Protein AF-A0AAW2VN50-F1 (afdb_monomer)

Sequence (232 aa):
MSRNAFGRLCQILENTGGLRPTRHLTVSEQVAIFLSVLVHHKKNYVVKHDFNVRPDYQWEGSAADGRVLRDSLSRSTGLKVPPGMYYLCDNGYANGEGFLTPYRGVRYHLKEWDRGGGGPQNARELFNLRHAAARNVIERSFGLLKTRWGILRSPSYYSIDVQSCIVVACCLLHNYVRMEMPDDPLESEVLEEPNNGNGPNIDFVSSIETTTAWTAWHENLAANMYAEWLHR

Radius of gyration: 22.34 Å; Cα contacts (8 Å, |Δi|>4): 173; chains: 1; bounding box: 50×41×65 Å

InterPro domains:
  IPR027806 Harbinger transposase-derived nuclease domain [PF13359] (58-175)
  IPR045249 Putative nuclease HARBI1-like [PTHR22930] (60-184)
  IPR058353 Domain of unknown function DUF8040 [PF26138] (1-52)

Solvent-accessible surface area (backbone atoms only — not comparable to full-atom values): 14103 Å² total; per-residue (Å²): 134,55,72,65,48,50,53,52,49,42,48,46,36,37,74,73,65,63,50,65,63,54,101,86,38,51,51,61,54,53,52,50,53,50,51,48,43,37,38,62,45,79,75,84,86,81,79,93,78,84,74,92,71,74,68,90,80,56,78,84,65,86,80,52,66,40,58,56,50,50,57,34,52,73,39,95,91,34,65,77,68,58,90,98,47,65,46,87,44,57,77,52,45,56,49,29,82,45,32,49,40,59,62,83,98,53,66,53,56,70,79,68,30,80,76,76,48,88,67,66,90,46,31,63,26,43,39,29,35,52,51,50,54,54,47,49,54,52,51,50,52,53,46,54,52,36,70,59,28,35,45,72,71,50,93,72,91,59,56,73,68,55,48,52,50,50,54,52,50,51,53,53,52,48,53,48,45,57,72,65,35,82,82,42,70,71,56,57,58,62,70,69,56,77,88,75,87,77,78,83,88,85,77,86,49,84,77,55,82,60,47,71,67,47,54,52,50,51,53,51,52,24,45,51,57,37,56,58,56,78,75,107

Foldseek 3Di:
DDPVLLVVVLVCCVVPVVDQADPVGGSSRVVVVVLCCQQVVPPPPPDPDDDPDDPPPDPPDDDQPQNVQVVQVVDPNHDDQPPPAADQDEPQYDQAVRYDYADPPADADPVVPVVPHPDDPALSNLVNNVSVVVVVVVVLVVVLLCNRGVNVVDDDPDPPVVVVVSVVVSVVVVVSCVVVCVPDPSSVVSVPDDDPDDDDDDDHDDDDDHDPVSVVVNVVVSRVSVVVVVVD

Mean predicted aligned error: 10.91 Å

Organism: Sesamum radiatum (NCBI:txid300843)

Structure (mmCIF, N/CA/C/O backbone):
data_AF-A0AAW2VN50-F1
#
_entry.id   AF-A0AAW2VN50-F1
#
loop_
_atom_site.group_PDB
_atom_site.id
_atom_site.type_symbol
_atom_site.label_atom_id
_atom_site.label_alt_id
_atom_site.label_comp_id
_atom_site.label_asym_id
_atom_site.label_entity_id
_atom_site.label_seq_id
_atom_site.pdbx_PDB_ins_code
_atom_site.Cartn_x
_atom_site.Cartn_y
_atom_site.Cartn_z
_atom_site.occupancy
_atom_site.B_iso_or_equiv
_atom_site.auth_seq_id
_atom_site.auth_comp_id
_atom_site.auth_asym_id
_atom_site.auth_atom_id
_atom_site.pdbx_PDB_model_num
ATOM 1 N N . MET A 1 1 ? 18.734 -5.736 -4.465 1.00 87.50 1 MET A N 1
ATOM 2 C CA . MET A 1 1 ? 18.334 -6.950 -5.213 1.00 87.50 1 MET A CA 1
ATOM 3 C C . MET A 1 1 ? 19.568 -7.822 -5.407 1.00 87.50 1 MET A C 1
ATOM 5 O O . MET A 1 1 ? 20.609 -7.275 -5.754 1.00 87.50 1 MET A O 1
ATOM 9 N N . SER A 1 2 ? 19.481 -9.130 -5.153 1.00 89.50 2 SER A N 1
ATOM 10 C CA . SER A 1 2 ? 20.592 -10.076 -5.324 1.00 89.50 2 SER A CA 1
ATOM 11 C C . SER A 1 2 ? 20.863 -10.361 -6.806 1.00 89.50 2 SER A C 1
ATOM 13 O O . SER A 1 2 ? 19.989 -10.174 -7.656 1.00 89.50 2 SER A O 1
ATOM 15 N N . ARG A 1 3 ? 22.067 -10.851 -7.134 1.00 91.00 3 ARG A N 1
ATOM 16 C CA . ARG A 1 3 ? 22.443 -11.190 -8.520 1.00 91.00 3 ARG A CA 1
ATOM 17 C C . ARG A 1 3 ? 21.528 -12.259 -9.131 1.00 91.00 3 ARG A C 1
ATOM 19 O O . ARG A 1 3 ? 21.182 -12.160 -10.304 1.00 91.00 3 ARG A O 1
ATOM 26 N N . ASN A 1 4 ? 21.105 -13.239 -8.331 1.00 92.50 4 ASN A N 1
ATOM 27 C CA . ASN A 1 4 ? 20.210 -14.311 -8.775 1.00 92.50 4 ASN A CA 1
ATOM 28 C C . ASN A 1 4 ? 18.804 -13.778 -9.074 1.00 92.50 4 ASN A C 1
ATOM 30 O O . ASN A 1 4 ? 18.269 -14.042 -10.150 1.00 92.50 4 ASN A O 1
ATOM 34 N N . ALA A 1 5 ? 18.246 -12.964 -8.169 1.00 93.88 5 ALA A N 1
ATOM 35 C CA . ALA A 1 5 ? 16.955 -12.312 -8.381 1.00 93.88 5 ALA A CA 1
ATOM 36 C C . ALA A 1 5 ? 16.991 -11.389 -9.611 1.00 93.88 5 ALA A C 1
ATOM 38 O O . ALA A 1 5 ? 16.050 -11.366 -10.397 1.00 93.88 5 ALA A O 1
ATOM 39 N N . PHE A 1 6 ? 18.095 -10.674 -9.833 1.00 96.06 6 PHE A N 1
ATOM 40 C CA . PHE A 1 6 ? 18.272 -9.849 -11.027 1.00 96.06 6 PHE A CA 1
ATOM 41 C C . PHE A 1 6 ? 18.304 -10.679 -12.320 1.00 96.06 6 PHE A C 1
ATOM 43 O O . PHE A 1 6 ? 17.625 -10.339 -13.288 1.00 96.06 6 PHE A O 1
ATOM 50 N N . GLY A 1 7 ? 19.048 -11.790 -12.337 1.00 95.62 7 GLY A N 1
ATOM 51 C CA . GLY A 1 7 ? 19.101 -12.691 -13.490 1.00 95.62 7 GLY A CA 1
ATOM 52 C C . GLY A 1 7 ? 17.730 -13.276 -13.836 1.00 95.62 7 GLY A C 1
ATOM 53 O O . GLY A 1 7 ? 17.321 -13.232 -14.997 1.00 95.62 7 GLY A O 1
ATOM 54 N N . ARG A 1 8 ? 16.982 -13.738 -12.825 1.00 95.81 8 ARG A N 1
ATOM 55 C CA . ARG A 1 8 ? 15.608 -14.234 -13.004 1.00 95.81 8 ARG A CA 1
ATOM 56 C C . ARG A 1 8 ? 14.659 -13.152 -13.519 1.00 95.81 8 ARG A C 1
ATOM 58 O O . ARG A 1 8 ? 13.856 -13.428 -14.404 1.00 95.81 8 ARG A O 1
ATOM 65 N N . LEU A 1 9 ? 14.808 -11.907 -13.062 1.00 96.50 9 LEU A N 1
ATOM 66 C CA . LEU A 1 9 ? 13.987 -10.793 -13.539 1.00 96.50 9 LEU A CA 1
ATOM 67 C C . LEU A 1 9 ? 14.226 -10.542 -15.029 1.00 96.50 9 LEU A C 1
ATOM 69 O O . LEU A 1 9 ? 13.271 -10.397 -15.786 1.00 96.50 9 LEU A O 1
ATOM 73 N N . CYS A 1 10 ? 15.492 -10.532 -15.456 1.00 97.12 10 CYS A N 1
ATOM 74 C CA . CYS A 1 10 ? 15.845 -10.360 -16.864 1.00 97.12 10 CYS A CA 1
ATOM 75 C C . CYS A 1 10 ? 15.240 -11.474 -17.728 1.00 97.12 10 CYS A C 1
ATOM 77 O O . CYS A 1 10 ? 14.642 -11.180 -18.758 1.00 97.12 10 CYS A O 1
ATOM 79 N N . GLN A 1 11 ? 15.310 -12.729 -17.271 1.00 96.19 11 GLN A N 1
ATOM 80 C CA . GLN A 1 11 ? 14.702 -13.870 -17.964 1.00 96.19 11 GLN A CA 1
ATOM 81 C C . GLN A 1 11 ? 13.178 -13.752 -18.064 1.00 96.19 11 GLN A C 1
ATOM 83 O O . GLN A 1 11 ? 12.620 -14.007 -19.127 1.00 96.19 11 GLN A O 1
ATOM 88 N N . ILE A 1 12 ? 12.493 -13.349 -16.988 1.00 96.06 12 ILE A N 1
ATOM 89 C CA . ILE A 1 12 ? 11.035 -13.148 -16.999 1.00 96.06 12 ILE A CA 1
ATOM 90 C C . ILE A 1 12 ? 10.661 -12.051 -17.999 1.00 96.06 12 ILE A C 1
ATOM 92 O O . ILE A 1 12 ? 9.744 -12.225 -18.804 1.00 96.06 12 ILE A O 1
ATOM 96 N N . LEU A 1 13 ? 11.379 -10.928 -17.979 1.00 96.00 13 LEU A N 1
ATOM 97 C CA . LEU A 1 13 ? 11.116 -9.811 -18.882 1.00 96.00 13 LEU A CA 1
ATOM 98 C C . LEU A 1 13 ? 11.405 -10.169 -20.343 1.00 96.00 13 LEU A C 1
ATOM 100 O O . LEU A 1 13 ? 10.674 -9.724 -21.220 1.00 96.00 13 LEU A O 1
ATOM 104 N N . GLU A 1 14 ? 12.412 -10.995 -20.616 1.00 96.19 14 GLU A N 1
ATOM 105 C CA . GLU A 1 14 ? 12.754 -11.432 -21.973 1.00 96.19 14 GLU A CA 1
ATOM 106 C C . GLU A 1 14 ? 11.808 -12.514 -22.515 1.00 96.19 14 GLU A C 1
ATOM 108 O O . GLU A 1 14 ? 11.311 -12.410 -23.641 1.00 96.19 14 GLU A O 1
ATOM 113 N N . ASN A 1 15 ? 11.528 -13.543 -21.715 1.00 95.94 15 ASN A N 1
ATOM 114 C CA . ASN A 1 15 ? 10.758 -14.708 -22.152 1.00 95.94 15 ASN A CA 1
ATOM 115 C C . ASN A 1 15 ? 9.252 -14.445 -22.131 1.00 95.94 15 ASN A C 1
ATOM 117 O O . ASN A 1 15 ? 8.546 -14.845 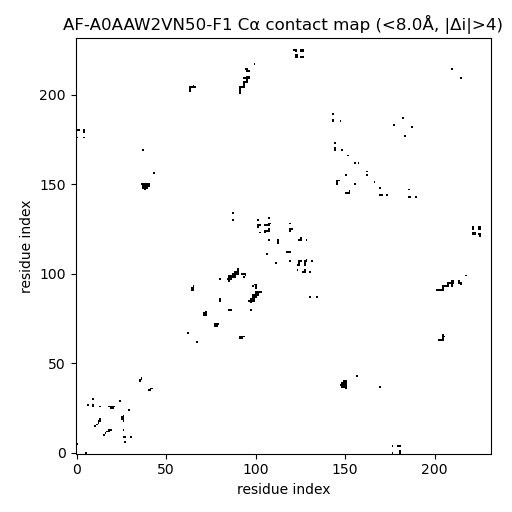-23.054 1.00 95.94 15 ASN A O 1
ATOM 121 N N . THR A 1 16 ? 8.770 -13.759 -21.095 1.00 94.50 16 THR A N 1
ATOM 122 C CA . THR A 1 16 ? 7.339 -13.511 -20.878 1.00 94.50 16 THR A CA 1
ATOM 123 C C . THR A 1 16 ? 6.968 -12.074 -21.217 1.00 94.50 16 THR A C 1
ATOM 125 O O . THR A 1 16 ? 5.955 -11.833 -21.866 1.00 94.50 16 THR A O 1
ATOM 128 N N . GLY A 1 17 ? 7.793 -11.110 -20.799 1.00 90.31 17 GLY A N 1
ATOM 129 C CA . GLY A 1 17 ? 7.552 -9.684 -21.042 1.00 90.31 17 GLY A CA 1
ATOM 130 C C . GLY A 1 17 ? 7.866 -9.221 -22.468 1.00 90.31 17 GLY A C 1
ATOM 131 O O . GLY A 1 17 ? 7.538 -8.092 -22.823 1.00 90.31 17 GLY A O 1
ATOM 132 N N . GLY A 1 18 ? 8.505 -10.067 -23.282 1.00 95.00 18 GLY A N 1
ATOM 133 C CA . GLY A 1 18 ? 8.861 -9.756 -24.667 1.00 95.00 18 GLY A CA 1
ATOM 134 C C . GLY A 1 18 ? 9.976 -8.717 -24.824 1.00 95.00 18 GLY A C 1
ATOM 135 O O . GLY A 1 18 ? 10.176 -8.216 -25.930 1.00 95.00 18 GLY A O 1
ATOM 136 N N . LEU A 1 19 ? 10.712 -8.387 -23.757 1.00 95.88 19 LEU A N 1
ATOM 137 C CA . LEU A 1 19 ? 11.851 -7.478 -23.829 1.00 95.88 19 LEU A CA 1
ATOM 138 C C . LEU A 1 19 ? 12.943 -8.100 -24.710 1.00 95.88 19 LEU A C 1
ATOM 140 O O . LEU A 1 19 ? 13.290 -9.272 -24.569 1.00 95.88 19 LEU A O 1
ATOM 144 N N . ARG A 1 20 ? 13.480 -7.321 -25.649 1.00 95.88 20 ARG A N 1
ATOM 145 C CA . ARG A 1 20 ? 14.515 -7.771 -26.587 1.00 95.88 20 ARG A CA 1
ATOM 146 C C . ARG A 1 20 ? 15.768 -6.910 -26.450 1.00 95.88 20 ARG A C 1
ATOM 148 O O . ARG A 1 20 ? 15.669 -5.734 -26.084 1.00 95.88 20 ARG A O 1
ATOM 155 N N . PRO A 1 21 ? 16.956 -7.462 -26.744 1.00 94.62 21 PRO A N 1
ATOM 156 C CA . PRO A 1 21 ? 18.154 -6.648 -26.853 1.00 94.62 21 PRO A CA 1
ATOM 157 C C . PRO A 1 21 ? 17.989 -5.615 -27.974 1.00 94.62 21 PRO A C 1
ATOM 159 O O . PRO A 1 21 ? 17.348 -5.863 -28.996 1.00 94.62 21 PRO A O 1
ATOM 162 N N . THR A 1 22 ? 18.594 -4.450 -27.781 1.00 94.50 22 THR A N 1
ATOM 163 C CA . THR A 1 22 ? 18.747 -3.443 -28.834 1.00 94.50 22 THR A CA 1
ATOM 164 C C . THR A 1 22 ? 20.155 -3.532 -29.414 1.00 94.50 22 THR A C 1
ATOM 166 O O . THR A 1 22 ? 21.037 -4.166 -28.839 1.00 94.50 22 THR A O 1
ATOM 169 N N . ARG A 1 23 ? 20.409 -2.822 -30.518 1.00 93.38 23 ARG A N 1
ATOM 170 C CA . ARG A 1 23 ? 21.748 -2.723 -31.131 1.00 93.38 23 ARG A CA 1
ATOM 171 C C . ARG A 1 23 ? 22.865 -2.258 -30.179 1.00 93.38 23 ARG A C 1
ATOM 173 O O . ARG A 1 23 ? 24.031 -2.460 -30.492 1.00 93.38 23 ARG A O 1
ATOM 180 N N . HIS A 1 24 ? 22.524 -1.594 -29.072 1.00 92.56 24 HIS A N 1
ATOM 181 C CA . HIS A 1 24 ? 23.497 -1.002 -28.147 1.00 92.56 24 HIS A CA 1
ATOM 182 C C . HIS A 1 24 ? 23.390 -1.521 -26.715 1.00 92.56 24 HIS A C 1
ATOM 184 O O . HIS A 1 24 ? 24.268 -1.215 -25.919 1.00 92.56 24 HIS A O 1
ATOM 190 N N . LEU A 1 25 ? 22.318 -2.238 -26.367 1.00 93.56 25 LEU A N 1
ATOM 191 C CA . LEU A 1 25 ? 22.054 -2.654 -24.991 1.00 93.56 25 LEU A CA 1
ATOM 192 C C . LEU A 1 25 ? 21.442 -4.049 -24.951 1.00 93.56 25 LEU A C 1
ATOM 194 O O . LEU A 1 25 ? 20.397 -4.306 -25.559 1.00 93.56 25 LEU A O 1
ATOM 198 N N . THR A 1 26 ? 22.047 -4.913 -24.148 1.00 95.69 26 THR A N 1
ATOM 1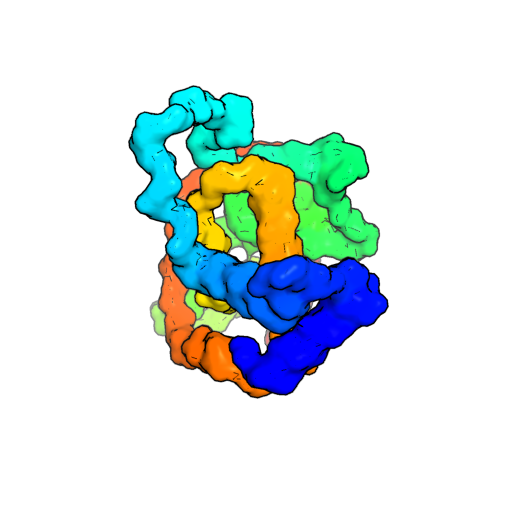99 C CA . THR A 1 26 ? 21.478 -6.197 -23.733 1.00 95.69 26 THR A CA 1
ATOM 200 C C . THR A 1 26 ? 20.239 -5.992 -22.855 1.00 95.69 26 THR A C 1
ATOM 202 O O . THR A 1 26 ? 20.018 -4.914 -22.299 1.00 95.69 26 THR A O 1
ATOM 205 N N . VAL A 1 27 ? 19.411 -7.032 -22.707 1.00 94.38 27 VAL A N 1
ATOM 206 C CA . VAL A 1 27 ? 18.253 -7.020 -21.790 1.00 94.38 27 VAL A CA 1
ATOM 207 C C . VAL A 1 27 ? 18.704 -6.672 -20.369 1.00 94.38 27 VAL A C 1
ATOM 209 O O . VAL A 1 27 ? 18.141 -5.775 -19.746 1.00 94.38 27 VAL A O 1
ATOM 212 N N . SER A 1 28 ? 19.773 -7.308 -19.885 1.00 95.00 28 SER A N 1
ATOM 213 C CA . SER A 1 28 ? 20.340 -7.041 -18.561 1.00 95.00 28 SER A CA 1
ATOM 214 C C . SER A 1 28 ? 20.735 -5.575 -18.375 1.00 95.00 28 SER A C 1
ATOM 216 O O . SER A 1 28 ? 20.411 -4.982 -17.351 1.00 95.00 28 SER A O 1
ATOM 218 N N . GLU A 1 29 ? 21.387 -4.950 -19.357 1.00 94.75 29 GLU A N 1
ATOM 219 C CA . GLU A 1 29 ? 21.757 -3.531 -19.264 1.00 94.75 29 GLU A CA 1
ATOM 220 C C . GLU A 1 29 ? 20.529 -2.617 -19.257 1.00 94.75 29 GLU A C 1
ATOM 222 O O . GLU A 1 29 ? 20.472 -1.680 -18.462 1.00 94.75 29 GLU A O 1
ATOM 227 N N . GLN A 1 30 ? 19.517 -2.907 -20.080 1.00 94.62 30 GLN A N 1
ATOM 228 C CA . GLN A 1 30 ? 18.259 -2.153 -20.082 1.00 94.62 30 GLN A CA 1
ATOM 229 C C . GLN A 1 30 ? 17.569 -2.215 -18.712 1.00 94.62 30 GLN 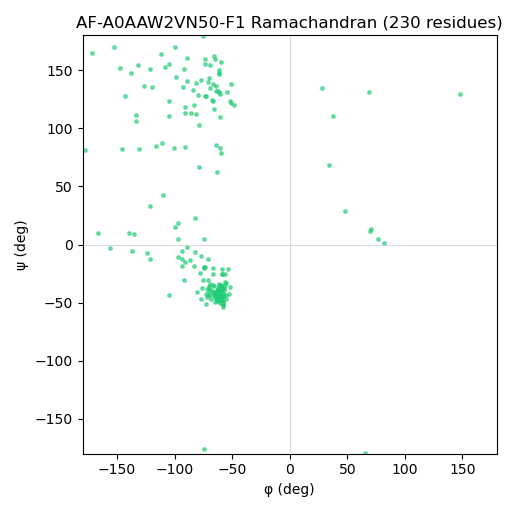A C 1
ATOM 231 O O . GLN A 1 30 ? 17.201 -1.179 -18.153 1.00 94.62 30 GLN A O 1
ATOM 236 N N . VAL A 1 31 ? 17.454 -3.417 -18.138 1.00 95.31 31 VAL A N 1
ATOM 237 C CA . VAL A 1 31 ? 16.855 -3.630 -16.812 1.00 95.31 31 VAL A CA 1
ATOM 238 C C . VAL A 1 31 ? 17.688 -2.950 -15.725 1.00 95.31 31 VAL A C 1
ATOM 240 O O . VAL A 1 31 ? 17.130 -2.284 -14.855 1.00 95.31 31 VAL A O 1
ATOM 243 N N . ALA A 1 32 ? 19.018 -3.043 -15.785 1.00 93.69 32 ALA A N 1
ATOM 244 C CA . ALA A 1 32 ? 19.905 -2.387 -14.827 1.00 93.69 32 ALA A CA 1
ATOM 245 C C . ALA A 1 32 ? 19.772 -0.856 -14.864 1.00 93.69 32 ALA A C 1
ATOM 247 O O . ALA A 1 32 ? 19.679 -0.221 -13.812 1.00 93.69 32 ALA A O 1
ATOM 248 N N . ILE A 1 33 ? 19.708 -0.257 -16.057 1.00 91.81 33 ILE A N 1
A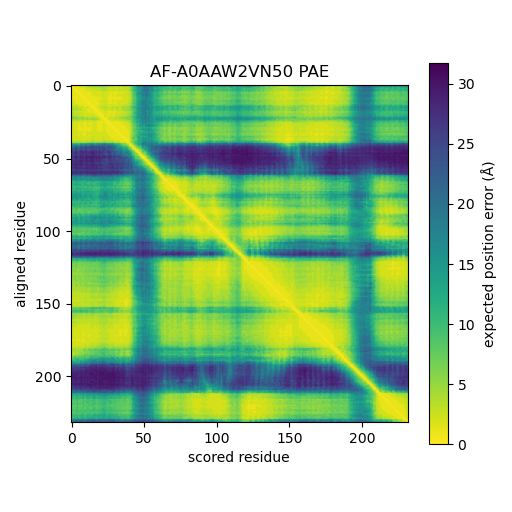TOM 249 C CA . ILE A 1 33 ? 19.496 1.187 -16.225 1.00 91.81 33 ILE A CA 1
ATOM 250 C C . ILE A 1 33 ? 18.137 1.592 -15.653 1.00 91.81 33 ILE A C 1
ATOM 252 O O . ILE A 1 33 ? 18.060 2.570 -14.908 1.00 91.81 33 ILE A O 1
ATOM 256 N N . PHE A 1 34 ? 17.079 0.840 -15.966 1.00 92.38 34 PHE A N 1
ATOM 257 C CA . PHE A 1 34 ? 15.737 1.112 -15.461 1.00 92.38 34 PHE A CA 1
ATOM 258 C C . PHE A 1 34 ? 15.683 1.057 -13.929 1.00 92.38 34 PHE A C 1
ATOM 260 O O . PHE A 1 34 ? 15.260 2.021 -13.290 1.00 92.38 34 PHE A O 1
ATOM 267 N N . LEU A 1 35 ? 16.202 -0.014 -13.321 1.00 92.94 35 LEU A N 1
ATOM 268 C CA . LEU A 1 35 ? 16.280 -0.143 -11.865 1.00 92.94 35 LEU A CA 1
ATOM 269 C C . LEU A 1 35 ? 17.114 0.982 -11.239 1.00 92.94 35 LEU A C 1
ATOM 271 O O . LEU A 1 35 ? 16.723 1.530 -10.212 1.00 92.94 35 LEU A O 1
ATOM 275 N N . SER A 1 36 ? 18.222 1.381 -11.869 1.00 89.75 36 SER A N 1
ATOM 276 C CA . SER A 1 36 ? 19.050 2.497 -11.397 1.00 89.75 36 SER A CA 1
ATOM 277 C C . SER A 1 36 ? 18.277 3.822 -11.368 1.00 89.75 36 SER A C 1
ATOM 279 O O . SER A 1 36 ? 18.401 4.589 -10.409 1.00 89.75 36 SER A O 1
ATOM 281 N N . VAL A 1 37 ? 17.428 4.077 -12.372 1.00 88.44 37 VAL A N 1
ATOM 282 C CA . VAL A 1 37 ? 16.542 5.252 -12.402 1.00 88.44 37 VAL A CA 1
ATOM 283 C C . VAL A 1 37 ? 15.535 5.207 -11.253 1.00 88.44 37 VAL A C 1
ATOM 285 O O . VAL A 1 37 ? 15.400 6.203 -10.541 1.00 88.44 37 VAL A O 1
ATOM 288 N N . LEU A 1 38 ? 14.874 4.066 -11.033 1.00 90.94 38 LEU A N 1
ATOM 289 C CA . LEU A 1 38 ? 13.880 3.920 -9.964 1.00 90.94 38 LEU A CA 1
ATOM 290 C C . LEU A 1 38 ? 14.491 4.063 -8.564 1.00 90.94 38 LEU A C 1
ATOM 292 O O . LEU A 1 38 ? 13.915 4.726 -7.701 1.00 90.94 38 LEU A O 1
ATOM 296 N N . VAL A 1 39 ? 15.655 3.448 -8.333 1.00 88.44 39 VAL A N 1
ATOM 297 C CA . VAL A 1 39 ? 16.321 3.427 -7.022 1.00 88.44 39 VAL A CA 1
ATOM 298 C C . VAL A 1 39 ? 16.912 4.789 -6.688 1.00 88.44 39 VAL A C 1
ATOM 300 O O . VAL A 1 39 ? 16.669 5.327 -5.609 1.00 88.44 39 VAL A O 1
ATOM 303 N N . HIS A 1 40 ? 17.694 5.363 -7.601 1.00 79.69 40 HIS A N 1
ATOM 304 C CA . HIS A 1 40 ? 18.503 6.535 -7.281 1.00 79.69 40 HIS A CA 1
ATOM 305 C C . HIS A 1 40 ? 17.859 7.858 -7.681 1.00 79.69 40 HIS A C 1
ATOM 307 O O . HIS A 1 40 ? 18.393 8.901 -7.312 1.00 79.69 40 HIS A O 1
ATOM 313 N N . HIS A 1 41 ? 16.765 7.841 -8.453 1.00 71.44 41 HIS A N 1
ATOM 314 C CA . HIS A 1 41 ? 16.145 9.048 -9.009 1.00 71.44 41 HIS A CA 1
ATOM 315 C C . HIS A 1 41 ? 17.176 9.991 -9.685 1.00 71.44 41 HIS A C 1
ATOM 317 O O . HIS A 1 41 ? 17.028 11.210 -9.724 1.00 71.44 41 HIS A O 1
ATOM 323 N N . LYS A 1 42 ? 18.278 9.441 -10.219 1.00 55.44 42 LYS A N 1
ATOM 324 C CA . LYS A 1 42 ? 19.499 10.203 -10.548 1.00 55.44 42 LYS A CA 1
ATOM 325 C C . LYS A 1 42 ? 19.476 10.946 -11.894 1.00 55.44 42 LYS A C 1
ATOM 327 O O . LYS A 1 42 ? 20.537 11.226 -12.441 1.00 55.44 42 LYS A O 1
ATOM 332 N N . LYS A 1 43 ? 18.308 11.265 -12.465 1.00 49.50 43 LYS A N 1
ATOM 333 C CA . LYS A 1 43 ? 18.233 11.821 -13.836 1.00 49.50 43 LYS A CA 1
ATOM 334 C C . LYS A 1 43 ? 17.307 13.019 -14.069 1.00 49.50 43 LYS A C 1
ATOM 336 O O . LYS A 1 43 ? 17.195 13.441 -15.209 1.00 49.50 43 LYS A O 1
ATOM 341 N N . ASN A 1 44 ? 16.742 13.642 -13.037 1.00 46.00 44 ASN A N 1
ATOM 342 C CA . ASN A 1 44 ? 15.902 14.838 -13.214 1.00 46.00 44 ASN A CA 1
ATOM 343 C C . ASN A 1 44 ? 16.557 16.136 -12.694 1.00 46.00 44 ASN A C 1
ATOM 345 O O . ASN A 1 44 ? 15.896 16.951 -12.061 1.00 46.00 44 ASN A O 1
ATOM 349 N N . TYR A 1 45 ? 17.858 16.341 -12.949 1.00 44.94 45 TYR A N 1
ATOM 350 C CA . TYR A 1 45 ? 18.536 17.634 -12.713 1.00 44.94 45 TYR A CA 1
ATOM 351 C C . TYR A 1 45 ? 19.179 18.221 -13.982 1.00 44.94 45 TYR A C 1
ATOM 353 O O . TYR A 1 45 ? 20.205 18.883 -13.924 1.00 44.94 45 TYR A O 1
ATOM 361 N N . VAL A 1 46 ? 18.590 17.998 -15.157 1.00 43.66 46 VAL A N 1
ATOM 362 C CA . VAL A 1 46 ? 18.911 18.791 -16.355 1.00 43.66 46 VAL A CA 1
ATOM 363 C C . VAL A 1 46 ? 17.635 18.939 -17.169 1.00 43.66 46 VAL A C 1
ATOM 365 O O . VAL A 1 46 ? 17.384 18.119 -18.030 1.00 43.66 46 VAL A O 1
ATOM 368 N N . VAL A 1 47 ? 16.787 19.899 -16.802 1.00 44.28 47 VAL A N 1
ATOM 369 C CA . VAL A 1 47 ? 16.080 20.859 -17.677 1.00 44.28 47 VAL A CA 1
ATOM 370 C C . VAL A 1 47 ? 15.292 21.761 -16.719 1.00 44.28 47 VAL A C 1
ATOM 372 O O . VAL A 1 47 ? 14.114 21.552 -16.455 1.00 44.28 47 VAL A O 1
ATOM 375 N N . LYS A 1 48 ? 15.966 22.763 -16.145 1.00 38.56 48 LYS A N 1
ATOM 376 C CA . LYS A 1 48 ? 15.299 23.897 -15.481 1.00 38.56 48 LYS A CA 1
ATOM 377 C C . LYS A 1 48 ? 15.250 25.126 -16.400 1.00 38.56 48 LYS A C 1
ATOM 379 O O . LYS A 1 48 ? 15.025 26.220 -15.907 1.00 38.56 48 LYS A O 1
ATOM 384 N N . HIS A 1 49 ? 15.500 24.982 -17.707 1.00 36.78 49 HIS A N 1
ATOM 385 C CA . HIS A 1 49 ? 15.654 26.169 -18.555 1.00 36.78 49 HIS A CA 1
ATOM 386 C C . HIS A 1 49 ? 14.996 26.196 -19.936 1.00 36.78 49 HIS A C 1
ATOM 388 O O . HIS A 1 49 ? 14.974 27.285 -20.493 1.00 36.78 49 HIS A O 1
ATOM 394 N N . ASP A 1 50 ? 14.377 25.121 -20.447 1.00 40.69 50 ASP A N 1
ATOM 395 C CA . ASP A 1 50 ? 13.930 25.139 -21.858 1.00 40.69 50 ASP A CA 1
ATOM 396 C C . ASP A 1 50 ? 12.455 24.868 -22.143 1.00 40.69 50 ASP A C 1
ATOM 398 O O . ASP A 1 50 ? 12.026 25.066 -23.276 1.00 40.69 50 ASP A O 1
ATOM 402 N N . PHE A 1 51 ? 11.628 24.487 -21.169 1.00 38.59 51 PHE A N 1
ATOM 403 C CA . PHE A 1 51 ? 10.213 24.270 -21.467 1.00 38.59 51 PHE A CA 1
ATOM 404 C C . PHE A 1 51 ? 9.321 24.928 -20.426 1.00 38.59 51 PHE A C 1
ATOM 406 O O . PHE A 1 51 ? 9.182 24.466 -19.297 1.00 38.59 51 PHE A O 1
ATOM 413 N N . ASN A 1 52 ? 8.705 26.028 -20.860 1.00 37.56 52 ASN A N 1
ATOM 414 C CA . ASN A 1 52 ? 7.556 26.689 -20.256 1.00 37.56 52 ASN A CA 1
ATOM 415 C C . ASN A 1 52 ? 6.335 25.746 -20.289 1.00 37.56 52 ASN A C 1
ATOM 417 O O . ASN A 1 52 ? 5.354 26.000 -20.986 1.00 37.56 52 ASN A O 1
ATOM 421 N N . VAL A 1 53 ? 6.426 24.603 -19.605 1.00 40.72 53 VAL A N 1
ATOM 422 C CA . VAL A 1 53 ? 5.300 23.692 -19.419 1.00 40.72 53 VAL A CA 1
ATOM 423 C C . VAL A 1 53 ? 4.452 24.286 -18.308 1.00 40.72 53 VAL A C 1
ATOM 425 O O . VAL A 1 53 ? 4.808 24.222 -17.132 1.00 40.72 53 VAL A O 1
ATOM 428 N N . ARG A 1 54 ? 3.336 24.903 -18.695 1.00 37.38 54 ARG A N 1
AT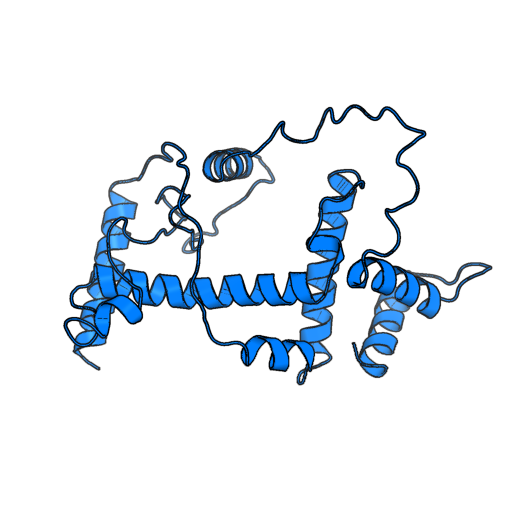OM 429 C CA . ARG A 1 54 ? 2.267 25.218 -17.751 1.00 37.38 54 ARG A CA 1
ATOM 430 C C . ARG A 1 54 ? 1.767 23.902 -17.146 1.00 37.38 54 ARG A C 1
ATOM 432 O O . ARG A 1 54 ? 1.509 22.962 -17.903 1.00 37.38 54 ARG A O 1
ATOM 439 N N . PRO A 1 55 ? 1.660 23.785 -15.815 1.00 42.50 55 PRO A N 1
ATOM 440 C CA . PRO A 1 55 ? 1.172 22.576 -15.175 1.00 42.50 55 PRO A CA 1
ATOM 441 C C . PRO A 1 55 ? -0.359 22.535 -15.267 1.00 42.50 55 PRO A C 1
ATOM 443 O O . PRO A 1 55 ? -1.038 22.606 -14.255 1.00 42.50 55 PRO A O 1
ATOM 446 N N . ASP A 1 56 ? -0.924 22.397 -16.467 1.00 41.66 56 ASP A N 1
ATOM 447 C CA . ASP A 1 56 ? -2.387 22.445 -16.653 1.00 41.66 56 ASP A CA 1
ATOM 448 C C . ASP A 1 56 ? -3.110 21.166 -16.163 1.00 41.66 56 ASP A C 1
ATOM 450 O O . ASP A 1 56 ? -4.322 21.039 -16.307 1.00 41.66 56 ASP A O 1
ATOM 454 N N . TYR A 1 57 ? -2.392 20.212 -15.554 1.00 44.41 57 TYR A N 1
ATOM 455 C CA . TYR A 1 57 ? -2.967 18.972 -15.001 1.00 44.41 57 TYR A CA 1
ATOM 456 C C . TYR A 1 57 ? -2.365 18.545 -13.658 1.00 44.41 57 TYR A C 1
ATOM 458 O O . TYR A 1 57 ? -2.612 17.437 -13.179 1.00 44.41 57 TYR A O 1
ATOM 466 N N . GLN A 1 58 ? -1.568 19.409 -13.033 1.00 43.78 58 GLN A N 1
ATOM 467 C CA . GLN A 1 58 ? -1.212 19.231 -11.633 1.00 43.78 58 GLN A CA 1
ATOM 468 C C . GLN A 1 58 ? -2.373 19.831 -10.839 1.00 43.78 58 GLN A C 1
ATOM 470 O O . GLN A 1 58 ? -2.684 21.001 -11.037 1.00 43.78 58 GLN A O 1
ATOM 475 N N . TRP A 1 59 ? -3.060 19.044 -10.000 1.00 49.81 59 TRP A N 1
ATOM 476 C CA . TRP A 1 59 ? -4.043 19.611 -9.070 1.00 49.81 59 TRP A CA 1
ATOM 477 C C . TRP A 1 59 ? -3.379 20.793 -8.355 1.00 49.81 59 TRP A C 1
ATOM 479 O O . TRP A 1 59 ? -2.320 20.610 -7.750 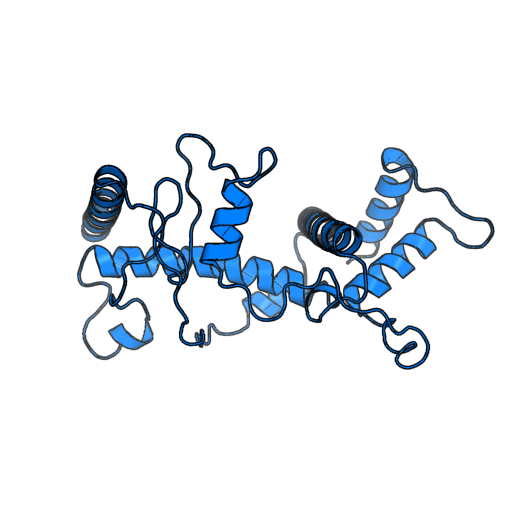1.00 49.81 59 TRP A O 1
ATOM 489 N N . GLU A 1 60 ? -3.950 21.990 -8.510 1.00 50.16 60 GLU A N 1
ATOM 490 C CA . GLU A 1 60 ? -3.414 23.255 -7.998 1.00 50.16 60 GLU A CA 1
ATOM 491 C C . GLU A 1 60 ? -3.304 23.215 -6.467 1.00 50.16 60 GLU A C 1
ATOM 493 O O . GLU A 1 60 ? -4.192 23.681 -5.768 1.00 50.16 60 GLU A O 1
ATOM 498 N N . GLY A 1 61 ? -2.228 22.642 -5.926 1.00 48.97 61 GLY A N 1
ATOM 499 C CA . GLY A 1 61 ? -1.973 22.593 -4.487 1.00 48.97 61 GLY A CA 1
ATOM 500 C C . GLY A 1 61 ? -2.939 21.693 -3.696 1.00 48.97 61 GLY A C 1
ATOM 501 O O . GLY A 1 61 ? -4.154 21.763 -3.816 1.00 48.97 61 GLY A O 1
ATOM 502 N N . SER A 1 62 ? -2.377 20.827 -2.849 1.00 57.28 62 SER A N 1
ATOM 503 C CA . SER A 1 62 ? -3.037 20.168 -1.705 1.00 57.28 62 SER A CA 1
ATOM 504 C C . SER A 1 62 ? -4.528 19.810 -1.874 1.00 57.28 62 SER A C 1
ATOM 506 O O . SER A 1 62 ? -5.399 20.361 -1.199 1.00 57.28 62 SER A O 1
ATOM 508 N N . ALA A 1 63 ? -4.840 18.848 -2.749 1.00 64.94 63 ALA A N 1
ATOM 509 C CA . ALA A 1 63 ? -6.168 18.244 -2.767 1.00 64.94 63 ALA A CA 1
ATOM 510 C C . ALA A 1 63 ? -6.387 17.457 -1.468 1.00 64.94 63 ALA A C 1
ATOM 512 O O . ALA A 1 63 ? -5.608 16.569 -1.137 1.00 64.94 63 ALA A O 1
ATOM 513 N N . ALA A 1 64 ? -7.450 17.782 -0.738 1.00 73.75 64 ALA A N 1
ATOM 514 C CA . ALA A 1 64 ? -7.740 17.121 0.524 1.00 73.75 64 ALA A CA 1
ATOM 515 C C . ALA A 1 64 ? -8.191 15.661 0.309 1.00 73.75 64 ALA A C 1
ATOM 517 O O . ALA A 1 64 ? -8.934 15.368 -0.634 1.00 73.75 64 ALA A O 1
ATOM 518 N N . ASP A 1 65 ? -7.790 14.759 1.204 1.00 75.94 65 ASP A N 1
ATOM 519 C CA . ASP A 1 65 ? -7.930 13.302 1.048 1.00 75.94 65 ASP A CA 1
ATOM 520 C C . ASP A 1 65 ? -9.362 12.846 0.727 1.00 75.94 65 ASP A C 1
ATOM 522 O O . ASP A 1 65 ? -9.600 12.057 -0.190 1.00 75.94 65 ASP A O 1
ATOM 526 N N . GLY A 1 66 ? -10.363 13.419 1.401 1.00 75.00 66 GLY A N 1
ATOM 527 C CA . GLY A 1 66 ? -11.767 13.105 1.122 1.00 75.00 66 GLY A CA 1
ATOM 528 C C . GLY A 1 66 ? -12.252 13.558 -0.266 1.00 75.00 66 GLY A C 1
ATOM 529 O O . GLY A 1 66 ? -13.178 12.962 -0.815 1.00 75.00 66 GLY A O 1
ATOM 530 N N . ARG A 1 67 ? -11.639 14.583 -0.878 1.00 77.88 67 ARG A N 1
ATOM 531 C CA . ARG A 1 67 ? -11.939 14.977 -2.267 1.00 77.88 67 ARG A CA 1
ATOM 532 C C . ARG A 1 67 ? -11.391 13.938 -3.241 1.00 77.88 67 ARG A C 1
ATOM 534 O O . ARG A 1 67 ? -12.121 13.548 -4.149 1.00 77.88 67 ARG A O 1
ATOM 541 N N . VAL A 1 68 ? -10.164 13.469 -3.015 1.00 81.06 68 VAL A N 1
ATOM 542 C CA . VAL A 1 68 ? -9.545 12.404 -3.818 1.00 81.06 68 VAL A CA 1
ATOM 543 C C . VAL A 1 68 ? -10.364 11.117 -3.718 1.00 81.06 68 VAL A C 1
ATOM 545 O O . VAL A 1 68 ? -10.680 10.513 -4.741 1.00 81.06 68 VAL A O 1
ATOM 548 N N . LEU A 1 69 ? -10.797 10.736 -2.509 1.00 82.12 69 LEU A N 1
ATOM 549 C CA . LEU A 1 69 ? -11.627 9.547 -2.311 1.00 82.12 69 LEU A CA 1
ATOM 550 C C . LEU A 1 69 ? -12.960 9.642 -3.067 1.00 82.12 69 LEU A C 1
ATOM 552 O O . LEU A 1 69 ? -13.314 8.714 -3.792 1.00 82.12 69 LEU A O 1
ATOM 556 N N . ARG A 1 70 ? -13.683 10.764 -2.954 1.00 80.88 70 ARG A N 1
ATOM 557 C CA . ARG A 1 70 ? -14.967 10.947 -3.656 1.00 80.88 70 ARG A CA 1
ATOM 558 C C . ARG A 1 70 ? -14.824 10.902 -5.173 1.00 80.88 70 ARG A C 1
ATOM 560 O O . ARG A 1 70 ? -15.611 10.226 -5.830 1.00 80.88 70 ARG A O 1
ATOM 567 N N . ASP A 1 71 ? -13.817 11.582 -5.718 1.00 83.12 71 ASP A N 1
ATOM 568 C CA . ASP A 1 71 ? -13.517 11.514 -7.150 1.00 83.12 71 ASP A CA 1
ATOM 569 C C . ASP A 1 71 ? -13.214 10.065 -7.562 1.00 83.12 71 ASP A C 1
ATOM 571 O O . ASP A 1 71 ? -13.812 9.560 -8.513 1.00 83.12 71 ASP A O 1
ATOM 575 N N . SER A 1 72 ? -12.401 9.346 -6.778 1.00 82.06 72 SER A N 1
ATOM 576 C CA . SER A 1 72 ? -12.081 7.942 -7.049 1.00 82.06 72 SER A CA 1
ATOM 577 C C . SER A 1 72 ? -13.303 7.020 -7.027 1.00 82.06 72 SER A C 1
ATOM 579 O O . SER A 1 72 ? -13.363 6.117 -7.849 1.00 82.06 72 SER A O 1
ATOM 581 N N . LEU A 1 73 ? -14.282 7.247 -6.145 1.00 82.94 73 LEU A N 1
ATOM 582 C CA . LEU A 1 73 ? -15.510 6.446 -6.040 1.00 82.94 73 LEU A CA 1
ATOM 583 C C . LEU A 1 73 ? -16.513 6.742 -7.162 1.00 82.94 73 LEU A C 1
ATOM 585 O O . LEU A 1 73 ? -17.271 5.865 -7.565 1.00 82.94 73 LEU A O 1
ATOM 589 N N . SER A 1 74 ? -16.529 7.978 -7.667 1.00 83.31 74 SER A N 1
ATOM 590 C CA . SER A 1 74 ? -17.484 8.412 -8.696 1.00 83.31 74 SER A CA 1
ATOM 591 C C . SER A 1 74 ? -17.176 7.865 -10.096 1.00 83.31 74 SER A C 1
ATOM 593 O O . SER A 1 74 ? -18.051 7.820 -10.962 1.00 83.31 74 SER A O 1
ATOM 595 N N . ARG A 1 75 ? -15.929 7.446 -10.338 1.00 82.00 75 ARG A N 1
ATOM 596 C CA . ARG A 1 75 ? -15.467 6.960 -11.643 1.00 82.00 75 ARG A CA 1
ATOM 597 C C . ARG A 1 75 ? -15.956 5.536 -11.905 1.00 82.00 75 ARG A C 1
ATOM 599 O O . ARG A 1 75 ? -15.904 4.673 -11.035 1.00 82.00 75 ARG A O 1
ATOM 606 N N . SER A 1 76 ? -16.332 5.240 -13.148 1.00 78.25 76 SER A N 1
ATOM 607 C CA . SER A 1 76 ? -16.764 3.893 -13.564 1.00 78.25 76 SER A CA 1
ATOM 608 C C . SER A 1 76 ? -15.667 2.824 -13.402 1.00 78.25 76 SER A C 1
ATOM 610 O O . SER A 1 76 ? -15.949 1.679 -13.033 1.00 78.25 76 SER A O 1
ATOM 612 N N . THR A 1 77 ? -14.409 3.216 -13.618 1.00 81.44 77 THR A N 1
ATOM 613 C CA . THR A 1 77 ? -13.182 2.440 -13.347 1.00 81.44 77 THR A CA 1
ATOM 614 C C . THR A 1 77 ? -12.545 2.807 -12.002 1.00 81.44 77 THR A C 1
ATOM 616 O O . THR A 1 77 ? -11.349 2.609 -11.798 1.00 81.44 77 THR A O 1
ATOM 619 N N . GLY A 1 78 ? -13.327 3.429 -11.125 1.00 77.50 78 GLY A N 1
ATOM 620 C CA . GLY A 1 78 ? -12.913 3.963 -9.842 1.00 77.50 78 GLY A CA 1
ATOM 621 C C . GLY A 1 78 ? -12.672 2.913 -8.763 1.00 77.50 78 GLY A C 1
ATOM 622 O O . GLY A 1 78 ? -12.766 1.707 -9.001 1.00 77.50 78 GLY A O 1
ATOM 623 N N . LEU A 1 79 ? -12.374 3.391 -7.555 1.00 81.69 79 LEU A N 1
ATOM 624 C CA . LEU A 1 79 ? -12.215 2.544 -6.378 1.00 81.69 79 LEU A CA 1
ATOM 625 C C . LEU A 1 79 ? -13.536 1.820 -6.082 1.00 81.69 79 LEU A C 1
ATOM 627 O O . LEU A 1 79 ? -14.597 2.439 -6.046 1.00 81.69 79 LEU A O 1
ATOM 631 N N . LYS A 1 80 ? -13.472 0.507 -5.853 1.00 82.38 80 LYS A N 1
ATOM 632 C CA . LYS A 1 80 ? -14.629 -0.315 -5.484 1.00 82.38 80 LYS A CA 1
ATOM 633 C C . LYS A 1 80 ? -14.316 -1.077 -4.214 1.00 82.38 80 LYS A C 1
ATOM 635 O O . LYS A 1 80 ? -13.239 -1.654 -4.100 1.00 82.38 80 LYS A O 1
ATOM 640 N N . VAL A 1 81 ? -15.273 -1.114 -3.296 1.00 84.31 81 VAL A N 1
ATOM 641 C CA . VAL A 1 81 ? -15.189 -1.949 -2.099 1.00 84.31 81 VAL A CA 1
ATOM 642 C C . VAL A 1 81 ? -15.838 -3.298 -2.419 1.00 84.31 81 VAL A C 1
ATOM 644 O O . VAL A 1 81 ? -17.022 -3.320 -2.767 1.00 84.31 81 VAL A O 1
ATOM 647 N N . PRO A 1 82 ? -15.102 -4.424 -2.366 1.00 83.62 82 PRO A N 1
ATOM 648 C CA . PRO A 1 82 ? -15.702 -5.739 -2.565 1.00 83.62 82 PRO A CA 1
ATOM 649 C C . PRO A 1 82 ? -16.770 -6.041 -1.499 1.00 83.62 82 PRO A C 1
ATOM 651 O O . PRO A 1 82 ? -16.610 -5.623 -0.349 1.00 83.62 82 PRO A O 1
ATOM 654 N N . PRO A 1 83 ? -17.835 -6.797 -1.828 1.00 79.75 83 PRO A N 1
ATOM 655 C CA . PRO A 1 83 ? -18.851 -7.175 -0.850 1.00 79.75 83 PRO A CA 1
ATOM 656 C C . PRO A 1 83 ? -18.243 -7.875 0.371 1.00 79.75 83 PRO A C 1
ATOM 658 O O . PRO A 1 83 ? -17.446 -8.802 0.230 1.00 79.75 83 PRO A O 1
ATOM 661 N N . GLY A 1 84 ? -18.619 -7.427 1.571 1.00 82.75 84 GLY A N 1
ATOM 662 C CA . GLY A 1 84 ? -18.107 -7.970 2.835 1.00 82.75 84 GLY A CA 1
ATOM 663 C C . GLY A 1 84 ? -16.690 -7.519 3.212 1.00 82.75 84 GLY A C 1
ATOM 664 O O . GLY A 1 84 ? -16.159 -7.995 4.213 1.00 82.75 84 GLY A O 1
ATOM 665 N N . MET A 1 85 ? -16.075 -6.612 2.448 1.00 86.50 85 MET A N 1
ATOM 666 C CA . MET A 1 85 ? -14.767 -6.027 2.755 1.00 86.50 85 MET A CA 1
ATOM 667 C C . MET A 1 85 ? -14.882 -4.541 3.102 1.00 86.50 85 MET A C 1
ATOM 669 O O . MET A 1 85 ? -15.887 -3.890 2.824 1.00 86.50 85 MET A O 1
ATOM 673 N N . TYR A 1 86 ? -13.829 -4.001 3.713 1.00 90.12 86 TYR A N 1
ATOM 674 C CA . TYR A 1 86 ? -13.689 -2.577 3.999 1.00 90.12 86 TYR A CA 1
ATOM 675 C C . TYR A 1 86 ? -12.221 -2.152 3.935 1.00 90.12 86 TYR A C 1
ATOM 677 O O . TYR A 1 86 ? -11.316 -2.946 4.198 1.00 90.12 86 TYR A O 1
ATOM 685 N N . TYR A 1 87 ? -11.983 -0.886 3.605 1.00 89.50 87 TYR A N 1
ATOM 686 C CA . TYR A 1 87 ? -10.667 -0.263 3.669 1.00 89.50 87 TYR A CA 1
ATOM 687 C C . TYR A 1 87 ? -10.419 0.350 5.044 1.00 89.50 87 TYR A C 1
ATOM 689 O O . TYR A 1 87 ? -11.309 0.951 5.644 1.00 89.50 87 TYR A O 1
ATOM 697 N N . LEU A 1 88 ? -9.189 0.215 5.538 1.00 90.12 88 LEU A N 1
ATOM 698 C CA . LEU A 1 88 ? -8.745 0.849 6.774 1.00 90.12 88 LEU A CA 1
ATOM 699 C C . LEU A 1 88 ? -8.267 2.274 6.472 1.00 90.12 88 LEU A C 1
ATOM 701 O O . LEU A 1 88 ? -7.249 2.466 5.807 1.00 90.12 88 LEU A O 1
ATOM 705 N N . CYS A 1 89 ? -8.985 3.272 6.970 1.00 88.56 89 CYS A N 1
ATOM 706 C CA . CYS A 1 89 ? -8.738 4.680 6.671 1.00 88.56 89 CYS A CA 1
ATOM 707 C C . CYS A 1 89 ? -8.139 5.418 7.865 1.00 88.56 89 CYS A C 1
ATOM 709 O O . CYS A 1 89 ? -8.344 5.025 9.010 1.00 88.56 89 CYS A O 1
ATOM 711 N N . ASP A 1 90 ? -7.378 6.484 7.619 1.00 83.75 90 ASP A N 1
ATOM 712 C CA . ASP A 1 90 ? -6.962 7.379 8.704 1.00 83.75 90 ASP A CA 1
ATOM 713 C C . ASP A 1 90 ? -8.121 8.274 9.142 1.00 83.75 90 ASP A C 1
ATOM 715 O O . ASP A 1 90 ? -9.238 8.218 8.625 1.00 83.75 90 ASP A O 1
ATOM 719 N N . ASN A 1 91 ? -7.834 9.112 10.131 1.00 79.06 91 ASN A N 1
ATOM 720 C CA . ASN A 1 91 ? -8.796 10.046 10.679 1.00 79.06 91 ASN A CA 1
ATOM 721 C C . ASN A 1 91 ? -9.144 11.218 9.729 1.00 79.06 91 ASN A C 1
ATOM 723 O O . ASN A 1 91 ? -10.107 11.945 9.993 1.00 79.06 91 ASN A O 1
ATOM 727 N N . GLY A 1 92 ? -8.375 11.406 8.648 1.00 76.81 92 GLY A N 1
ATOM 728 C CA . GLY A 1 92 ? -8.611 12.400 7.597 1.00 76.81 92 GLY A CA 1
ATOM 729 C C . GLY A 1 92 ? -9.766 12.028 6.663 1.00 76.81 92 GLY A C 1
ATOM 730 O O . GLY A 1 92 ? -10.375 12.907 6.050 1.00 76.81 92 GLY A O 1
ATOM 731 N N . TYR A 1 93 ? -10.145 10.749 6.621 1.00 80.31 93 TYR A N 1
ATOM 732 C CA . TYR A 1 93 ? -11.331 10.282 5.906 1.00 80.31 93 TYR A CA 1
ATOM 733 C C . TYR A 1 93 ? -12.590 10.313 6.782 1.00 80.31 93 TYR A C 1
ATOM 735 O O . TYR A 1 93 ? -12.545 10.352 8.015 1.00 80.31 93 TYR A O 1
ATOM 743 N N . ALA A 1 94 ? -13.747 10.297 6.123 1.00 79.56 94 ALA A N 1
ATOM 744 C CA . ALA A 1 94 ? -15.025 10.063 6.780 1.00 79.56 94 ALA A CA 1
ATOM 745 C C . ALA A 1 94 ? -15.237 8.556 6.985 1.00 79.56 94 ALA A C 1
ATOM 747 O O . ALA A 1 94 ? -14.962 7.767 6.082 1.00 79.56 94 ALA A O 1
ATOM 748 N N . ASN A 1 95 ? -15.770 8.170 8.147 1.00 81.62 95 ASN A N 1
ATOM 749 C CA . ASN A 1 95 ? -16.308 6.824 8.331 1.00 81.62 95 ASN A CA 1
ATOM 750 C C . ASN A 1 95 ? -17.500 6.647 7.386 1.00 81.62 95 ASN A C 1
ATOM 752 O O . ASN A 1 95 ? -18.342 7.537 7.294 1.00 81.62 95 ASN A O 1
ATOM 756 N N . GLY A 1 96 ? -17.606 5.515 6.708 1.00 83.31 96 GLY A N 1
ATOM 757 C CA . GLY A 1 96 ? -18.696 5.273 5.769 1.00 83.31 96 GLY A CA 1
ATOM 758 C C . GLY A 1 96 ? -18.687 3.834 5.300 1.00 83.31 96 GLY A C 1
ATOM 759 O O . GLY A 1 96 ? -17.706 3.132 5.509 1.00 83.31 96 GLY A O 1
ATOM 760 N N . GLU A 1 97 ? -19.775 3.381 4.688 1.00 82.38 97 GLU A N 1
ATOM 761 C CA . GLU A 1 97 ? -19.873 1.998 4.226 1.00 82.38 97 GLU A CA 1
ATOM 762 C C . GLU A 1 97 ? -18.654 1.603 3.377 1.00 82.38 97 GLU A C 1
ATOM 764 O O . GLU A 1 97 ? -18.321 2.263 2.392 1.00 82.38 97 GLU A O 1
ATOM 769 N N . GLY A 1 98 ? -17.945 0.558 3.813 1.00 85.75 98 GLY A N 1
ATOM 770 C CA . GLY A 1 98 ? -16.717 0.097 3.168 1.00 85.75 98 GLY A CA 1
ATOM 771 C C . GLY A 1 98 ? -15.432 0.851 3.541 1.00 85.75 98 GLY A C 1
ATOM 772 O O . GLY A 1 98 ? -14.366 0.489 3.047 1.00 85.75 98 GLY A O 1
ATOM 773 N N . PHE A 1 99 ? -15.490 1.843 4.433 1.00 89.50 99 PHE A N 1
ATOM 774 C CA . PHE A 1 99 ? -14.356 2.649 4.900 1.00 89.50 99 PHE A CA 1
ATOM 775 C C . PHE A 1 99 ? -14.377 2.784 6.429 1.00 89.50 99 PHE A C 1
ATOM 777 O O . PHE A 1 99 ? -15.246 3.439 7.008 1.00 89.50 99 PHE A O 1
ATOM 784 N N . LEU A 1 100 ? -13.402 2.162 7.093 1.00 91.25 100 LEU A N 1
ATOM 785 C CA . LEU A 1 100 ? -13.316 2.067 8.548 1.00 91.25 100 LEU A CA 1
ATOM 786 C C . LEU A 1 100 ? -12.248 3.013 9.111 1.00 91.25 100 LEU A C 1
ATOM 788 O O . LEU A 1 100 ? -11.044 2.790 8.944 1.00 91.25 100 LEU A O 1
ATOM 792 N N . THR A 1 101 ? -12.686 4.050 9.820 1.00 90.44 101 THR A N 1
ATOM 793 C CA . THR A 1 101 ? -11.819 5.062 10.453 1.00 90.44 101 THR A CA 1
ATOM 794 C C . THR A 1 101 ? -11.723 4.854 11.969 1.00 90.44 101 THR A C 1
ATOM 796 O O . THR A 1 101 ? -12.666 4.325 12.557 1.00 90.44 101 THR A O 1
ATOM 799 N N . PRO A 1 102 ? -10.651 5.315 12.641 1.00 91.44 102 PRO A N 1
ATOM 800 C CA . PRO A 1 102 ? -10.583 5.279 14.101 1.00 91.44 102 PRO A CA 1
ATOM 801 C C . PRO A 1 102 ? -11.644 6.187 14.744 1.00 91.44 102 PRO A C 1
ATOM 803 O O . PRO A 1 102 ? -12.140 7.137 14.131 1.00 91.44 102 PRO A O 1
ATOM 806 N N . TYR A 1 103 ? -11.962 5.940 16.014 1.00 88.94 103 TYR A N 1
ATOM 807 C CA . TYR A 1 103 ? -12.784 6.845 16.810 1.00 88.94 103 TYR A CA 1
ATOM 808 C C . TYR A 1 103 ? -12.045 8.160 17.067 1.00 88.94 103 TYR A C 1
ATOM 810 O O . TYR A 1 103 ? -10.950 8.185 17.634 1.00 88.94 103 TYR A O 1
ATOM 818 N N . ARG A 1 104 ? -12.673 9.273 16.684 1.00 85.00 104 ARG A N 1
ATOM 819 C CA . ARG A 1 104 ? -12.150 10.627 16.901 1.00 85.00 104 ARG A CA 1
ATOM 820 C C . ARG A 1 104 ? -12.100 10.977 18.384 1.00 85.00 104 ARG A C 1
ATOM 822 O O . ARG A 1 104 ? -13.043 10.703 19.117 1.00 85.00 104 ARG A O 1
ATOM 829 N N . GLY A 1 105 ? -11.009 11.618 18.805 1.00 82.31 105 GLY A N 1
ATOM 830 C CA . GLY A 1 105 ? -10.826 12.068 20.190 1.00 82.31 105 GLY A CA 1
ATOM 831 C C . GLY A 1 105 ? -10.625 10.938 21.205 1.00 82.31 105 GLY A C 1
ATOM 832 O O . GLY A 1 105 ? -10.679 11.190 22.403 1.00 82.31 105 GLY A O 1
ATOM 833 N N . VAL A 1 106 ? -10.400 9.704 20.745 1.00 83.19 106 VAL A N 1
ATOM 834 C CA . VAL A 1 106 ? -10.136 8.550 21.609 1.00 83.19 106 VAL A CA 1
ATOM 835 C C . VAL A 1 106 ? -8.651 8.203 21.544 1.00 83.19 106 VAL A C 1
ATOM 837 O O . VAL A 1 106 ? -8.108 7.954 20.465 1.00 83.19 106 VAL A O 1
ATOM 840 N N . ARG A 1 107 ? -8.004 8.190 22.713 1.00 79.81 107 ARG A N 1
ATOM 841 C CA . ARG A 1 107 ? -6.580 7.871 22.869 1.00 79.81 107 ARG A CA 1
ATOM 842 C C . ARG A 1 107 ? -6.243 6.456 22.406 1.00 79.81 107 ARG A C 1
ATOM 844 O O . ARG A 1 107 ? -7.066 5.544 22.497 1.00 79.81 107 ARG A O 1
ATOM 851 N N . TYR A 1 108 ? -5.015 6.283 21.934 1.00 75.31 108 TYR A N 1
ATOM 852 C CA . TYR A 1 108 ? -4.498 4.986 21.482 1.00 75.31 108 TYR A CA 1
ATOM 853 C C . TYR A 1 108 ? -2.971 4.881 21.522 1.00 75.31 108 TYR A C 1
ATOM 855 O O . TYR A 1 108 ? -2.420 3.830 21.185 1.00 75.31 108 TYR A O 1
ATOM 863 N N . HIS A 1 109 ? -2.264 5.952 21.897 1.00 66.75 109 HIS A N 1
ATOM 864 C CA . HIS A 1 109 ? -0.812 5.923 21.958 1.00 66.75 109 HIS A CA 1
ATOM 865 C C . HIS A 1 109 ? -0.363 5.246 23.253 1.00 66.75 109 HIS A C 1
ATOM 867 O O . HIS A 1 109 ? -0.751 5.657 24.341 1.00 66.75 109 HIS A O 1
ATOM 873 N N . LEU A 1 110 ? 0.535 4.260 23.150 1.00 63.09 110 LEU A N 1
ATOM 874 C CA . LEU A 1 110 ? 1.111 3.571 24.316 1.00 63.09 110 LEU A CA 1
ATOM 875 C C . LEU A 1 110 ? 1.701 4.548 25.354 1.00 63.09 110 LEU A C 1
ATOM 877 O O . LEU A 1 110 ? 1.499 4.366 26.551 1.00 63.09 110 LEU A O 1
ATOM 881 N N . LYS A 1 111 ? 2.320 5.651 24.895 1.00 60.75 111 LYS A N 1
ATOM 882 C CA . LYS A 1 111 ? 2.858 6.728 25.753 1.00 60.75 111 LYS A CA 1
ATOM 883 C C . LYS A 1 111 ? 1.795 7.392 26.649 1.00 60.75 111 LYS A C 1
ATOM 885 O O . LYS A 1 111 ? 2.140 7.964 27.680 1.00 60.75 111 LYS A O 1
ATOM 890 N N . GLU A 1 112 ? 0.522 7.354 26.255 1.00 59.38 112 GLU A N 1
ATOM 891 C CA . GLU A 1 112 ? -0.603 7.922 27.011 1.00 59.38 112 GLU A CA 1
ATOM 892 C C . GLU A 1 112 ? -1.113 6.968 28.105 1.00 59.38 112 GLU A C 1
ATOM 894 O O . GLU A 1 112 ? -1.766 7.423 29.045 1.00 59.38 112 GLU A O 1
ATOM 899 N N . TRP A 1 113 ? -0.793 5.669 28.030 1.00 63.28 113 TRP A N 1
ATOM 900 C CA . TRP A 1 113 ? -1.176 4.670 29.039 1.00 63.28 113 TRP A CA 1
ATOM 901 C C . TRP A 1 113 ? -0.127 4.474 30.132 1.00 63.28 113 TRP A C 1
ATOM 903 O O . TRP A 1 113 ? -0.498 4.279 31.292 1.00 63.28 113 TRP A O 1
ATOM 913 N N . ASP A 1 114 ? 1.158 4.652 29.809 1.00 57.81 114 ASP A N 1
ATOM 914 C CA . ASP A 1 114 ? 2.258 4.599 30.788 1.00 57.81 114 ASP A CA 1
ATOM 915 C C . ASP A 1 114 ? 2.108 5.633 31.923 1.00 57.81 114 ASP A C 1
ATOM 917 O O . ASP A 1 114 ? 2.678 5.470 32.999 1.00 57.81 114 ASP A O 1
ATOM 921 N N . ARG A 1 115 ? 1.323 6.701 31.713 1.00 57.72 115 ARG A N 1
ATOM 922 C CA . ARG A 1 115 ? 1.107 7.775 32.699 1.00 57.72 115 ARG A CA 1
ATOM 923 C C . ARG A 1 115 ? -0.125 7.607 33.594 1.00 57.72 115 ARG A C 1
ATOM 925 O O . ARG A 1 115 ? -0.299 8.439 34.481 1.00 57.72 115 ARG A O 1
ATOM 932 N N . GLY A 1 116 ? -0.993 6.606 33.397 1.00 55.00 116 GLY A N 1
ATOM 933 C CA . GLY A 1 116 ? -2.291 6.640 34.093 1.00 55.00 116 GLY A CA 1
ATOM 934 C C . GLY A 1 116 ? -3.172 5.393 34.136 1.00 55.00 116 GLY A C 1
ATOM 935 O O . GLY A 1 116 ? -4.311 5.507 34.580 1.00 55.00 116 GLY A O 1
ATOM 936 N N . GLY A 1 117 ? -2.708 4.216 33.721 1.00 57.12 117 GLY A N 1
ATOM 937 C CA . GLY A 1 117 ? -3.459 2.976 33.942 1.00 57.12 117 GLY A CA 1
ATOM 938 C C . GLY A 1 117 ? -3.239 1.975 32.825 1.00 57.12 117 GLY A C 1
ATOM 939 O O . GLY A 1 117 ? -3.359 2.324 31.655 1.00 57.12 117 GLY A O 1
ATOM 940 N N . GLY A 1 118 ? -2.898 0.744 33.205 1.00 68.81 118 GLY A N 1
ATOM 941 C CA . GLY A 1 118 ? -2.567 -0.332 32.283 1.00 68.81 118 GLY A CA 1
ATOM 942 C C . GLY A 1 118 ? -3.627 -0.541 31.201 1.00 68.81 118 GLY A C 1
ATOM 943 O O . GLY A 1 118 ? -4.785 -0.805 31.504 1.00 68.81 118 GLY A O 1
ATOM 944 N N . GLY A 1 119 ? -3.183 -0.464 29.946 1.00 76.19 119 GLY A N 1
ATOM 945 C CA . GLY A 1 119 ? -3.929 -0.885 28.763 1.00 76.19 119 GLY A CA 1
ATOM 946 C C . GLY A 1 119 ? -5.204 -0.093 28.428 1.00 76.19 119 GLY A C 1
ATOM 947 O O . GLY A 1 119 ? -5.563 0.874 29.100 1.00 76.19 119 GLY A O 1
ATOM 948 N N . PRO A 1 120 ? -5.895 -0.499 27.347 1.00 84.12 120 PRO A N 1
ATOM 949 C CA . PRO A 1 120 ? -7.156 0.106 26.930 1.00 84.12 120 PRO A CA 1
ATOM 950 C C . PRO A 1 120 ? -8.257 -0.029 27.987 1.00 84.12 120 PRO A C 1
ATOM 952 O O . PRO A 1 120 ? -8.544 -1.128 28.460 1.00 84.12 120 PRO A O 1
ATOM 955 N N . GLN A 1 121 ? -8.937 1.072 28.305 1.00 86.12 121 GLN A N 1
ATOM 956 C CA . GLN A 1 121 ? -9.965 1.103 29.357 1.00 86.12 121 GLN A CA 1
ATOM 957 C C . GLN A 1 121 ? -11.389 0.877 28.845 1.00 86.12 121 GLN A C 1
ATOM 959 O O . GLN A 1 121 ? -12.310 0.681 29.632 1.00 86.12 121 GLN A O 1
ATOM 964 N N . ASN A 1 122 ? -11.597 0.939 27.532 1.00 89.44 122 ASN A N 1
ATOM 965 C CA . ASN A 1 122 ? -12.905 0.759 26.916 1.00 89.44 122 ASN A CA 1
ATOM 966 C C . ASN A 1 122 ? -12.774 0.219 25.487 1.00 89.44 122 ASN A C 1
ATOM 968 O O . ASN A 1 122 ? -11.685 0.189 24.904 1.00 89.44 122 ASN A O 1
ATOM 972 N N . ALA A 1 123 ? -13.912 -0.172 24.912 1.00 93.56 123 ALA A N 1
ATOM 973 C CA . ALA A 1 123 ? -13.982 -0.760 23.581 1.00 93.56 123 ALA A CA 1
ATOM 974 C C . ALA A 1 123 ? -13.393 0.131 22.479 1.00 93.56 123 ALA A C 1
ATOM 976 O O . ALA A 1 123 ? -12.691 -0.363 21.599 1.00 93.56 123 ALA A O 1
ATOM 977 N N . ARG A 1 124 ? -13.617 1.448 22.551 1.00 91.38 124 ARG A N 1
ATOM 978 C CA . ARG A 1 124 ? -13.120 2.396 21.546 1.00 91.38 124 ARG A CA 1
ATOM 979 C C . ARG A 1 124 ? -11.605 2.586 21.629 1.00 91.38 124 ARG A C 1
ATOM 981 O O . ARG A 1 124 ? -10.953 2.671 20.594 1.00 91.38 124 ARG A O 1
ATOM 988 N N . GLU A 1 125 ? -11.034 2.611 22.835 1.00 89.19 125 GLU A N 1
ATOM 989 C CA . GLU A 1 125 ? -9.576 2.654 23.033 1.00 89.19 125 GLU A CA 1
ATOM 990 C C . GLU A 1 125 ? -8.901 1.389 22.496 1.00 89.19 125 GLU A C 1
ATOM 992 O O . GLU A 1 125 ? -7.896 1.475 21.788 1.00 89.19 125 GLU A O 1
ATOM 997 N N . LEU A 1 126 ? -9.468 0.209 22.780 1.00 89.81 126 LEU A N 1
ATOM 998 C CA . LEU A 1 126 ? -8.934 -1.049 22.258 1.00 89.81 126 LEU A CA 1
ATOM 999 C C . LEU A 1 126 ? -9.060 -1.103 20.734 1.00 89.81 126 LEU A C 1
ATOM 1001 O O . LEU A 1 126 ? -8.126 -1.532 20.055 1.00 89.81 126 LEU A O 1
ATOM 1005 N N . PHE A 1 127 ? -10.194 -0.659 20.192 1.00 93.19 127 PHE A N 1
ATOM 1006 C CA . PHE A 1 127 ? -10.385 -0.568 18.753 1.00 93.19 127 PHE A CA 1
ATOM 1007 C C . PHE A 1 127 ? -9.324 0.332 18.117 1.00 93.19 127 PHE A C 1
ATOM 1009 O O . PHE A 1 127 ? -8.618 -0.122 17.219 1.00 93.19 127 PHE A O 1
ATOM 1016 N N . ASN A 1 128 ? -9.138 1.562 18.613 1.00 90.88 128 ASN A N 1
ATOM 1017 C CA . ASN A 1 128 ? -8.137 2.476 18.063 1.00 90.88 128 ASN A CA 1
ATOM 1018 C C . ASN A 1 128 ? -6.715 1.919 18.190 1.00 90.88 128 ASN A C 1
ATOM 1020 O O . ASN A 1 128 ? -5.922 2.093 17.268 1.00 90.88 128 ASN A O 1
ATOM 1024 N N . LEU A 1 129 ? -6.392 1.201 19.272 1.00 86.75 129 LEU A N 1
ATOM 1025 C CA . LEU A 1 129 ? -5.105 0.515 19.410 1.00 86.75 129 LEU A CA 1
ATOM 1026 C C . LEU A 1 129 ? -4.864 -0.483 18.277 1.00 86.75 129 LEU A C 1
ATOM 1028 O O . LEU A 1 129 ? -3.800 -0.506 17.661 1.00 86.75 129 LEU A O 1
ATOM 1032 N N . ARG A 1 130 ? -5.855 -1.342 18.021 1.00 89.25 130 ARG A N 1
ATOM 1033 C CA . ARG A 1 130 ? -5.777 -2.400 17.008 1.00 89.25 130 ARG A CA 1
ATOM 1034 C C . ARG A 1 130 ? -5.798 -1.817 15.601 1.00 89.25 130 ARG A C 1
ATOM 1036 O O . ARG A 1 130 ? -5.032 -2.265 14.752 1.00 89.25 130 ARG A O 1
ATOM 1043 N N . HIS A 1 131 ? -6.618 -0.793 15.384 1.00 89.69 131 HIS A N 1
ATOM 1044 C CA . HIS A 1 131 ? -6.674 -0.014 14.151 1.00 89.69 131 HIS A CA 1
ATOM 1045 C C . HIS A 1 131 ? -5.307 0.610 13.848 1.00 89.69 131 HIS A C 1
ATOM 1047 O O . HIS A 1 131 ? -4.747 0.364 12.782 1.00 89.69 131 HIS A O 1
ATOM 1053 N N . ALA A 1 132 ? -4.701 1.296 14.821 1.00 86.19 132 ALA A N 1
ATOM 1054 C CA . ALA A 1 132 ? -3.367 1.872 14.694 1.00 86.19 132 ALA A CA 1
ATOM 1055 C C . ALA A 1 132 ? -2.284 0.808 14.457 1.00 86.19 132 ALA A C 1
ATOM 1057 O O . ALA A 1 132 ? -1.400 1.005 13.625 1.00 86.19 132 ALA A O 1
ATOM 1058 N N . ALA A 1 133 ? -2.361 -0.347 15.125 1.00 84.81 133 ALA A N 1
ATOM 1059 C CA . ALA A 1 133 ? -1.435 -1.455 14.892 1.00 84.81 133 ALA A CA 1
ATOM 1060 C C . ALA A 1 133 ? -1.533 -2.000 13.454 1.00 84.81 133 ALA A C 1
ATOM 1062 O O . ALA A 1 133 ? -0.506 -2.223 12.812 1.00 84.81 133 ALA A O 1
ATOM 1063 N N . ALA A 1 134 ? -2.750 -2.167 12.926 1.00 86.75 134 ALA A N 1
ATOM 1064 C CA . ALA A 1 134 ? -2.971 -2.582 11.543 1.00 86.75 134 ALA A CA 1
ATOM 1065 C C . ALA A 1 134 ? -2.489 -1.516 10.544 1.00 86.75 134 ALA A C 1
ATOM 1067 O O . ALA A 1 134 ? -1.787 -1.840 9.585 1.00 86.75 134 ALA A O 1
ATOM 1068 N N . ARG A 1 135 ? -2.777 -0.234 10.803 1.00 86.12 135 ARG A N 1
ATOM 1069 C CA . ARG A 1 135 ? -2.253 0.886 10.010 1.00 86.12 135 ARG A CA 1
ATOM 1070 C C . ARG A 1 135 ? -0.732 0.923 9.984 1.00 86.12 135 ARG A C 1
ATOM 1072 O O . ARG A 1 135 ? -0.165 1.114 8.917 1.00 86.12 135 ARG A O 1
ATOM 1079 N N . ASN A 1 136 ? -0.071 0.674 11.111 1.00 82.75 136 ASN A N 1
ATOM 1080 C CA . ASN A 1 136 ? 1.387 0.654 11.186 1.00 82.75 136 ASN A CA 1
ATOM 1081 C C . ASN A 1 136 ? 1.995 -0.410 10.248 1.00 82.75 136 ASN A C 1
ATOM 1083 O O . ASN A 1 136 ? 3.040 -0.198 9.641 1.00 82.75 136 ASN A O 1
ATOM 1087 N N . VAL A 1 137 ? 1.336 -1.559 10.054 1.00 83.94 137 VAL A N 1
ATOM 1088 C CA . VAL A 1 137 ? 1.775 -2.551 9.051 1.00 83.94 137 VAL A CA 1
ATOM 1089 C C . VAL A 1 137 ? 1.707 -1.971 7.633 1.00 83.94 137 VAL A C 1
ATOM 1091 O O . VAL A 1 137 ? 2.654 -2.124 6.858 1.00 83.94 137 VAL A O 1
ATOM 1094 N N . ILE A 1 138 ? 0.622 -1.268 7.304 1.00 84.12 138 ILE A N 1
ATOM 1095 C CA . ILE A 1 138 ? 0.423 -0.624 5.997 1.00 84.12 138 ILE A CA 1
ATOM 1096 C C . ILE A 1 138 ? 1.455 0.493 5.785 1.00 84.12 138 ILE A C 1
ATOM 1098 O O . ILE A 1 138 ? 2.135 0.532 4.760 1.00 84.12 138 ILE A O 1
ATOM 1102 N N . GLU A 1 139 ? 1.616 1.376 6.768 1.00 84.44 139 GLU A N 1
ATOM 1103 C CA . GLU A 1 139 ? 2.538 2.513 6.723 1.00 84.44 139 GLU A CA 1
ATOM 1104 C C . GLU A 1 139 ? 3.991 2.052 6.587 1.00 84.44 139 GLU A C 1
ATOM 1106 O O . GLU A 1 139 ? 4.702 2.557 5.717 1.00 84.44 139 GLU A O 1
ATOM 1111 N N . ARG A 1 140 ? 4.413 1.026 7.339 1.00 84.38 140 ARG A N 1
ATOM 1112 C CA . ARG A 1 140 ? 5.744 0.415 7.177 1.00 84.38 140 ARG A CA 1
ATOM 1113 C C . ARG A 1 140 ? 5.937 -0.200 5.796 1.00 84.38 140 ARG A C 1
ATOM 1115 O O . ARG A 1 140 ? 7.005 -0.039 5.213 1.00 84.38 140 ARG A O 1
ATOM 1122 N N . SER A 1 141 ? 4.909 -0.835 5.233 1.00 85.69 141 SER A N 1
ATOM 1123 C CA . SER A 1 141 ? 4.976 -1.403 3.878 1.00 85.69 141 SER A CA 1
ATOM 1124 C C . SER A 1 141 ? 5.213 -0.314 2.822 1.00 85.69 141 SER A C 1
ATOM 1126 O O . SER A 1 141 ? 6.089 -0.446 1.966 1.00 85.69 141 SER A O 1
ATOM 1128 N N . PHE A 1 142 ? 4.497 0.811 2.911 1.00 85.50 142 PHE A N 1
ATOM 1129 C CA . PHE A 1 142 ? 4.736 1.960 2.032 1.00 85.50 142 PHE A CA 1
ATOM 1130 C C . PHE A 1 142 ? 6.066 2.668 2.320 1.00 85.50 142 PHE A C 1
ATOM 1132 O O . PHE A 1 142 ? 6.704 3.157 1.385 1.00 85.50 142 PHE A O 1
ATOM 1139 N N . GLY A 1 143 ? 6.504 2.709 3.579 1.00 86.88 143 GLY A N 1
ATOM 1140 C CA . GLY A 1 143 ? 7.823 3.196 3.978 1.00 86.88 143 GLY A CA 1
ATOM 1141 C C . GLY A 1 143 ? 8.932 2.408 3.286 1.00 86.88 143 GLY A C 1
ATOM 1142 O O . GLY A 1 143 ? 9.728 2.989 2.555 1.00 86.88 143 GLY A O 1
ATOM 1143 N N . LEU A 1 144 ? 8.906 1.078 3.396 1.00 88.19 144 LEU A N 1
ATOM 1144 C CA . LEU A 1 144 ? 9.823 0.167 2.705 1.00 88.19 144 LEU A CA 1
ATOM 1145 C C . LEU A 1 144 ? 9.817 0.365 1.186 1.00 88.19 144 LEU A C 1
ATOM 1147 O O . LEU A 1 144 ? 10.876 0.391 0.552 1.00 88.19 144 LEU A O 1
ATOM 1151 N N . LEU A 1 145 ? 8.632 0.522 0.589 1.00 90.88 145 LEU A N 1
ATOM 1152 C CA . LEU A 1 145 ? 8.491 0.784 -0.841 1.00 90.88 145 LEU A CA 1
ATOM 1153 C C . LEU A 1 145 ? 9.209 2.083 -1.245 1.00 90.88 145 LEU A C 1
ATOM 1155 O O . LEU A 1 145 ? 9.986 2.083 -2.200 1.00 90.88 145 LEU A O 1
ATOM 1159 N N . LYS A 1 146 ? 8.990 3.175 -0.502 1.00 87.69 146 LYS A N 1
ATOM 1160 C CA . LYS A 1 146 ? 9.607 4.489 -0.753 1.00 87.69 146 LYS A CA 1
ATOM 1161 C C . LYS A 1 146 ? 11.107 4.509 -0.458 1.00 87.69 146 LYS A C 1
ATOM 1163 O O . LYS A 1 146 ? 11.853 5.177 -1.172 1.00 87.69 146 LYS A O 1
ATOM 1168 N N . THR A 1 147 ? 11.560 3.782 0.561 1.00 88.12 147 THR A N 1
ATOM 1169 C CA . THR A 1 147 ? 12.985 3.633 0.887 1.00 88.12 147 THR A CA 1
ATOM 1170 C C . THR A 1 147 ? 13.721 2.926 -0.246 1.00 88.12 147 THR A C 1
ATOM 1172 O O . THR A 1 147 ? 14.782 3.378 -0.672 1.00 88.12 147 THR A O 1
ATOM 1175 N N . ARG A 1 148 ? 13.130 1.857 -0.791 1.00 90.38 148 ARG A N 1
ATOM 1176 C CA . ARG A 1 148 ? 13.710 1.087 -1.898 1.00 90.38 148 ARG A CA 1
ATOM 1177 C C . ARG A 1 148 ? 13.718 1.855 -3.217 1.00 90.38 148 ARG A C 1
ATOM 1179 O O . ARG A 1 148 ? 14.703 1.808 -3.953 1.00 90.38 148 ARG A O 1
ATOM 1186 N N . TRP A 1 149 ? 12.615 2.528 -3.534 1.00 92.44 149 TRP A N 1
ATOM 1187 C CA . TRP A 1 149 ? 12.412 3.198 -4.816 1.00 92.44 149 TRP A CA 1
ATOM 1188 C C . TRP A 1 149 ? 12.423 4.710 -4.629 1.00 92.44 149 TRP A C 1
ATOM 1190 O O . TRP A 1 149 ? 11.382 5.347 -4.456 1.00 92.44 149 TRP A O 1
ATOM 1200 N N . GLY A 1 150 ? 13.621 5.296 -4.683 1.00 89.56 150 GLY A N 1
ATOM 1201 C CA . GLY A 1 150 ? 13.828 6.717 -4.428 1.00 89.56 150 GLY A CA 1
ATOM 1202 C C . GLY A 1 150 ? 13.003 7.650 -5.318 1.00 89.56 150 GLY A C 1
ATOM 1203 O O . GLY A 1 150 ? 12.680 8.749 -4.874 1.00 89.56 150 GLY A O 1
ATOM 1204 N N . ILE A 1 151 ? 12.603 7.207 -6.515 1.00 88.25 151 ILE A N 1
ATOM 1205 C CA . ILE A 1 151 ? 11.722 7.960 -7.421 1.00 88.25 151 ILE A CA 1
ATOM 1206 C C . ILE A 1 151 ? 10.355 8.304 -6.810 1.00 88.25 151 ILE A C 1
ATOM 1208 O O . ILE A 1 151 ? 9.753 9.296 -7.202 1.00 88.25 151 ILE A O 1
ATOM 1212 N N . LEU A 1 152 ? 9.877 7.531 -5.828 1.00 90.00 152 LEU A N 1
ATOM 1213 C CA . LEU A 1 152 ? 8.593 7.765 -5.156 1.00 90.00 152 LEU A CA 1
ATOM 1214 C C . LEU A 1 152 ? 8.672 8.814 -4.034 1.00 90.00 152 LEU A C 1
ATOM 1216 O O . LEU A 1 152 ? 7.651 9.144 -3.432 1.00 90.00 152 LEU A O 1
ATOM 1220 N N . ARG A 1 153 ? 9.874 9.303 -3.697 1.00 86.38 153 ARG A N 1
ATOM 1221 C CA . ARG A 1 153 ? 10.087 10.237 -2.575 1.00 86.38 153 ARG A CA 1
ATOM 1222 C C . ARG A 1 153 ? 10.008 11.708 -2.969 1.00 86.38 153 ARG A C 1
ATOM 1224 O O . ARG A 1 153 ? 9.909 12.555 -2.089 1.00 86.38 153 ARG A O 1
ATOM 1231 N N . SER A 1 154 ? 10.068 12.018 -4.259 1.00 78.50 154 SER A N 1
ATOM 1232 C CA . SER A 1 154 ? 10.061 13.391 -4.764 1.00 78.50 154 SER A CA 1
ATOM 1233 C C . SER A 1 154 ? 9.060 13.557 -5.902 1.00 78.50 154 SER A C 1
ATOM 1235 O O . SER A 1 154 ? 8.798 12.585 -6.612 1.00 78.50 154 SER A O 1
ATOM 1237 N N . PRO A 1 155 ? 8.546 14.780 -6.124 1.00 72.31 155 PRO A N 1
ATOM 1238 C CA . PRO A 1 155 ? 7.724 15.080 -7.286 1.00 72.31 155 PRO A CA 1
ATOM 1239 C C . PRO A 1 155 ? 8.398 14.623 -8.578 1.00 72.31 155 PRO A C 1
ATOM 1241 O O . PRO A 1 155 ? 9.605 14.793 -8.767 1.00 72.31 155 PRO A O 1
ATOM 1244 N N . SER A 1 156 ? 7.598 14.038 -9.460 1.00 75.88 156 SER A N 1
ATOM 1245 C CA . SER A 1 156 ? 8.052 13.588 -10.763 1.00 75.88 156 SER A CA 1
ATOM 1246 C C . SER A 1 156 ? 7.696 14.607 -11.842 1.00 75.88 156 SER A C 1
ATOM 1248 O O . SER A 1 156 ? 6.624 15.206 -11.807 1.00 75.88 156 SER A O 1
ATOM 1250 N N . TYR A 1 157 ? 8.583 14.762 -12.823 1.00 80.12 157 TYR A N 1
ATOM 1251 C CA . TYR A 1 157 ? 8.343 15.568 -14.026 1.00 80.12 157 TYR A CA 1
ATOM 1252 C C . TYR A 1 157 ? 7.698 14.765 -15.163 1.00 80.12 157 TYR A C 1
ATOM 1254 O O . TYR A 1 157 ? 7.423 15.310 -16.229 1.00 80.12 157 TYR A O 1
ATOM 1262 N N . TYR A 1 158 ? 7.479 13.463 -14.963 1.00 83.56 158 TYR A N 1
ATOM 1263 C CA . TYR A 1 158 ? 6.760 12.640 -15.927 1.00 83.56 158 TYR A CA 1
ATOM 1264 C C . TYR A 1 158 ? 5.274 13.018 -15.966 1.00 83.56 158 TYR A C 1
ATOM 1266 O O . TYR A 1 158 ? 4.728 13.508 -14.977 1.00 83.56 158 TYR A O 1
ATOM 1274 N N . SER A 1 159 ? 4.600 12.760 -17.091 1.00 84.31 159 SER A N 1
ATOM 1275 C CA . SER A 1 159 ? 3.142 12.904 -17.171 1.00 84.31 159 SER A CA 1
ATOM 1276 C C . SER A 1 159 ? 2.441 11.986 -16.163 1.00 84.31 159 SER A C 1
ATOM 1278 O O . SER A 1 159 ? 3.001 10.972 -15.741 1.00 84.31 159 SER A O 1
ATOM 1280 N N . 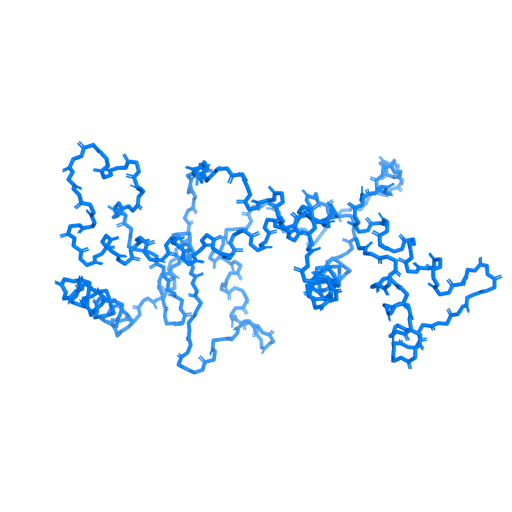ILE A 1 160 ? 1.203 12.317 -15.786 1.00 81.19 160 ILE A N 1
ATOM 1281 C CA . ILE A 1 160 ? 0.433 11.547 -14.796 1.00 81.19 160 ILE A CA 1
ATOM 1282 C C . ILE A 1 160 ? 0.269 10.066 -15.178 1.00 81.19 160 ILE A C 1
ATOM 1284 O O . ILE A 1 160 ? 0.336 9.188 -14.315 1.00 81.19 160 ILE A O 1
ATOM 1288 N N . ASP A 1 161 ? 0.147 9.776 -16.474 1.00 84.31 161 ASP A N 1
ATOM 1289 C CA . ASP A 1 161 ? 0.046 8.409 -16.988 1.00 84.31 161 ASP A CA 1
ATOM 1290 C C . ASP A 1 161 ? 1.338 7.629 -16.728 1.00 84.31 161 ASP A C 1
ATOM 1292 O O . ASP A 1 161 ? 1.321 6.515 -16.204 1.00 84.31 161 ASP A O 1
ATOM 1296 N N . VAL A 1 162 ? 2.486 8.252 -17.007 1.00 85.62 162 VAL A N 1
ATOM 1297 C CA . VAL A 1 162 ? 3.798 7.643 -16.764 1.00 85.62 162 VAL A CA 1
ATOM 1298 C C . VAL A 1 162 ? 4.062 7.509 -15.265 1.00 85.62 162 VAL A C 1
ATOM 1300 O O . VAL A 1 162 ? 4.573 6.477 -14.835 1.00 85.62 162 VAL A O 1
ATOM 1303 N N . GLN A 1 163 ? 3.676 8.497 -14.450 1.00 87.75 163 GLN A N 1
ATOM 1304 C CA . GLN A 1 163 ? 3.766 8.397 -12.990 1.00 87.75 163 GLN A CA 1
ATOM 1305 C C . GLN A 1 163 ? 2.967 7.198 -12.465 1.00 87.75 163 GLN A C 1
ATOM 1307 O O . GLN A 1 163 ? 3.485 6.429 -11.656 1.00 87.75 163 GLN A O 1
ATOM 1312 N N . SER A 1 164 ? 1.753 6.985 -12.978 1.00 87.88 164 SER A N 1
ATOM 1313 C CA . SER A 1 164 ? 0.914 5.836 -12.617 1.00 87.88 164 SER A CA 1
ATOM 1314 C C . SER A 1 164 ? 1.595 4.510 -12.967 1.00 87.88 164 SER A C 1
ATOM 1316 O O . SER A 1 164 ? 1.665 3.607 -12.130 1.00 87.88 164 SER A O 1
ATOM 1318 N N . CYS A 1 165 ? 2.191 4.407 -14.160 1.00 92.19 165 CYS A N 1
ATOM 1319 C CA . CYS A 1 165 ? 2.982 3.238 -14.551 1.00 92.19 165 CYS A CA 1
ATOM 1320 C C . CYS A 1 165 ? 4.216 3.028 -13.660 1.00 92.19 165 CYS A C 1
ATOM 1322 O O . CYS A 1 165 ? 4.527 1.887 -13.323 1.00 92.19 165 CYS A O 1
ATOM 1324 N N . ILE A 1 166 ? 4.906 4.098 -13.249 1.00 92.31 166 ILE A N 1
ATOM 1325 C CA . ILE A 1 166 ? 6.058 4.019 -12.337 1.00 92.31 166 ILE A CA 1
ATOM 1326 C C . ILE A 1 166 ? 5.630 3.459 -10.981 1.00 92.31 166 ILE A C 1
ATOM 1328 O O . ILE A 1 166 ? 6.290 2.553 -10.475 1.00 92.31 166 ILE A O 1
ATOM 1332 N N . VAL A 1 167 ? 4.518 3.941 -10.411 1.00 92.00 167 VAL A N 1
ATOM 1333 C CA . VAL A 1 167 ? 3.995 3.420 -9.137 1.00 92.00 167 VAL A CA 1
ATOM 1334 C C . VAL A 1 167 ? 3.708 1.923 -9.249 1.00 92.00 167 VAL A C 1
ATOM 1336 O O . VAL A 1 167 ? 4.176 1.144 -8.417 1.00 92.00 167 VAL A O 1
ATOM 1339 N N . VAL A 1 168 ? 3.012 1.500 -10.309 1.00 94.00 168 VAL A N 1
ATOM 1340 C CA . VAL A 1 168 ? 2.711 0.081 -10.549 1.00 94.00 168 VAL A CA 1
ATOM 1341 C C . VAL A 1 168 ? 3.995 -0.738 -10.716 1.00 94.00 168 VAL A C 1
ATOM 1343 O O . VAL A 1 168 ? 4.132 -1.786 -10.087 1.00 94.00 168 VAL A O 1
ATOM 1346 N N . ALA A 1 169 ? 4.966 -0.254 -11.494 1.00 94.88 169 ALA A N 1
ATOM 1347 C CA . ALA A 1 169 ? 6.246 -0.930 -11.689 1.00 94.88 169 ALA A CA 1
ATOM 1348 C C . ALA A 1 169 ? 7.016 -1.095 -10.369 1.00 94.88 169 ALA A C 1
ATOM 1350 O O . ALA A 1 169 ? 7.518 -2.181 -10.085 1.00 94.88 169 ALA A O 1
ATOM 1351 N N . CYS A 1 170 ? 7.064 -0.058 -9.528 1.00 95.31 170 CYS A N 1
ATOM 1352 C CA . CYS A 1 170 ? 7.675 -0.121 -8.202 1.00 95.31 170 CYS A CA 1
ATOM 1353 C C . CYS A 1 170 ? 6.993 -1.158 -7.299 1.00 95.31 170 CYS A C 1
ATOM 1355 O O . CYS A 1 170 ? 7.690 -1.923 -6.631 1.00 95.31 170 CYS A O 1
ATOM 1357 N N . CYS A 1 171 ? 5.657 -1.221 -7.291 1.00 94.75 171 CYS A N 1
ATOM 1358 C CA . CYS A 1 171 ? 4.908 -2.224 -6.527 1.00 94.75 171 CYS A CA 1
ATOM 1359 C C . CYS A 1 171 ? 5.185 -3.649 -7.027 1.00 94.75 171 CYS A C 1
ATOM 1361 O O . CYS A 1 171 ? 5.480 -4.536 -6.230 1.00 94.75 171 CYS A O 1
ATOM 1363 N N . LEU A 1 172 ? 5.155 -3.869 -8.345 1.00 95.00 172 LEU A N 1
ATOM 1364 C CA . LEU A 1 172 ? 5.438 -5.176 -8.944 1.00 95.00 172 LEU A CA 1
ATOM 1365 C C . LEU A 1 172 ? 6.870 -5.635 -8.656 1.00 95.00 172 LEU A C 1
ATOM 1367 O O . LEU A 1 172 ? 7.081 -6.773 -8.245 1.00 95.00 172 LEU A O 1
ATOM 1371 N N . LEU A 1 173 ? 7.852 -4.744 -8.807 1.00 95.44 173 LEU A N 1
ATOM 1372 C CA . LEU A 1 173 ? 9.249 -5.040 -8.492 1.00 95.44 173 LEU A CA 1
ATOM 1373 C C . LEU A 1 173 ? 9.463 -5.275 -6.996 1.00 95.44 173 LEU A C 1
ATOM 1375 O O . LEU A 1 173 ? 10.284 -6.109 -6.626 1.00 95.44 173 LEU A O 1
ATOM 1379 N N . HIS A 1 174 ? 8.743 -4.563 -6.128 1.00 93.31 174 HIS A N 1
ATOM 1380 C CA . HIS A 1 174 ? 8.797 -4.797 -4.688 1.00 93.31 174 HIS A CA 1
ATOM 1381 C C . HIS A 1 174 ? 8.282 -6.196 -4.340 1.00 93.31 174 HIS A C 1
ATOM 1383 O O . HIS A 1 174 ? 8.976 -6.947 -3.658 1.00 93.31 174 HIS A O 1
ATOM 1389 N N . ASN A 1 175 ? 7.116 -6.571 -4.874 1.00 92.69 175 ASN A N 1
ATOM 1390 C CA . ASN A 1 175 ? 6.540 -7.904 -4.693 1.00 92.69 175 ASN A CA 1
ATOM 1391 C C . ASN A 1 175 ? 7.463 -8.993 -5.245 1.00 92.69 175 ASN A C 1
ATOM 1393 O O . ASN A 1 175 ? 7.677 -10.012 -4.597 1.00 92.69 175 ASN A O 1
ATOM 1397 N N . TYR A 1 176 ? 8.069 -8.750 -6.406 1.00 94.50 176 TYR A N 1
ATOM 1398 C CA . TYR A 1 176 ? 9.055 -9.652 -6.984 1.00 94.50 176 TYR A CA 1
ATOM 1399 C C . TYR A 1 176 ? 10.261 -9.849 -6.058 1.00 94.50 176 TYR A C 1
ATOM 1401 O O . TYR A 1 176 ? 10.643 -10.982 -5.777 1.00 94.50 176 TYR A O 1
ATOM 1409 N N . VAL A 1 177 ? 10.840 -8.763 -5.533 1.00 92.62 177 VAL A N 1
ATOM 1410 C CA . VAL A 1 177 ? 11.971 -8.871 -4.602 1.00 92.62 177 VAL A CA 1
ATOM 1411 C C . VAL A 1 177 ? 11.573 -9.636 -3.341 1.00 92.62 177 VAL A C 1
ATOM 1413 O O . VAL A 1 177 ? 12.322 -10.510 -2.929 1.00 92.62 177 VAL A O 1
ATOM 1416 N N . ARG A 1 178 ? 10.386 -9.387 -2.785 1.00 89.44 178 ARG A N 1
ATOM 1417 C CA . ARG A 1 178 ? 9.853 -10.117 -1.623 1.00 89.44 178 ARG A CA 1
ATOM 1418 C C . ARG A 1 178 ? 9.725 -11.624 -1.856 1.00 89.44 178 ARG A C 1
ATOM 1420 O O . ARG A 1 178 ? 9.916 -12.397 -0.927 1.00 89.44 178 ARG A O 1
ATOM 1427 N N . MET A 1 179 ? 9.385 -12.042 -3.074 1.00 90.75 179 MET A N 1
ATOM 1428 C CA . MET A 1 179 ? 9.289 -13.462 -3.431 1.00 90.75 179 MET A CA 1
ATOM 1429 C C . MET A 1 179 ? 10.666 -14.105 -3.628 1.00 90.75 179 MET A C 1
ATOM 1431 O O . MET A 1 179 ? 10.874 -15.264 -3.284 1.00 90.75 179 MET A O 1
ATOM 1435 N N . GLU A 1 180 ? 11.603 -13.354 -4.198 1.00 91.69 180 GLU A N 1
ATOM 1436 C CA . GLU A 1 180 ? 12.909 -13.857 -4.630 1.00 91.69 180 GLU A CA 1
ATOM 1437 C C . GLU A 1 180 ? 14.017 -13.709 -3.586 1.00 91.69 180 GLU A C 1
ATOM 1439 O O . GLU A 1 180 ? 15.065 -14.351 -3.686 1.00 91.69 180 GLU A O 1
ATOM 1444 N N . MET A 1 181 ? 13.806 -12.838 -2.604 1.00 90.69 181 MET A N 1
ATOM 1445 C CA . MET A 1 181 ? 14.732 -12.534 -1.522 1.00 90.69 181 MET A CA 1
ATOM 1446 C C . MET A 1 181 ? 13.986 -12.589 -0.184 1.00 90.69 181 MET A C 1
ATOM 1448 O O . MET A 1 181 ? 13.581 -11.542 0.317 1.00 90.69 181 MET A O 1
ATOM 1452 N N . PRO A 1 182 ? 13.803 -13.793 0.394 1.00 83.81 182 PRO A N 1
ATOM 1453 C CA . PRO A 1 182 ? 13.188 -13.947 1.714 1.00 83.81 182 PRO A CA 1
ATOM 1454 C C . PRO A 1 182 ? 13.939 -13.172 2.804 1.00 83.81 182 PRO A C 1
ATOM 1456 O O . PRO A 1 182 ? 13.312 -12.564 3.664 1.00 83.81 182 PRO A O 1
ATOM 1459 N N . ASP A 1 183 ? 15.272 -13.145 2.708 1.00 85.56 183 ASP A N 1
ATOM 1460 C CA . ASP A 1 183 ? 16.154 -12.366 3.575 1.00 85.56 183 ASP A CA 1
ATOM 1461 C C . ASP A 1 183 ? 16.587 -11.089 2.846 1.00 85.56 183 ASP A C 1
ATOM 1463 O O . ASP A 1 183 ? 17.639 -11.037 2.198 1.00 85.56 183 ASP A O 1
ATOM 1467 N N . ASP A 1 184 ? 15.742 -10.061 2.891 1.00 85.94 184 ASP A N 1
ATOM 1468 C CA . ASP A 1 184 ? 16.056 -8.760 2.312 1.00 85.94 184 ASP A CA 1
ATOM 1469 C C . ASP A 1 184 ? 16.727 -7.843 3.347 1.00 85.94 184 ASP A C 1
ATOM 1471 O O . ASP A 1 184 ? 16.057 -7.395 4.280 1.00 85.94 184 ASP A O 1
ATOM 1475 N N . PRO A 1 185 ? 18.016 -7.483 3.177 1.00 83.75 185 PRO A N 1
ATOM 1476 C CA . PRO A 1 185 ? 18.722 -6.627 4.130 1.00 83.75 185 PRO A CA 1
ATOM 1477 C C . PRO A 1 185 ? 18.028 -5.284 4.378 1.00 83.75 185 PRO A C 1
ATOM 1479 O O . PRO A 1 185 ? 18.077 -4.767 5.488 1.00 83.75 185 PRO A O 1
ATOM 1482 N N . LEU A 1 186 ? 17.356 -4.736 3.357 1.00 82.06 186 LEU A N 1
ATOM 1483 C CA . LEU A 1 186 ? 16.659 -3.456 3.471 1.00 82.06 186 LEU A CA 1
ATOM 1484 C C . LEU A 1 186 ? 15.409 -3.558 4.350 1.00 82.06 186 LEU A C 1
ATOM 1486 O O . LEU A 1 186 ? 15.000 -2.584 4.974 1.00 82.06 186 LEU A O 1
ATOM 1490 N N . GLU A 1 187 ? 14.767 -4.725 4.358 1.00 79.88 187 GLU A N 1
ATOM 1491 C CA . GLU A 1 187 ? 13.621 -4.964 5.223 1.00 79.88 187 GLU A CA 1
ATOM 1492 C C . GLU A 1 187 ? 14.056 -5.092 6.679 1.00 79.88 187 GLU A C 1
ATOM 1494 O O . GLU A 1 187 ? 13.463 -4.445 7.538 1.00 79.88 187 GLU A O 1
ATOM 1499 N N . SER A 1 188 ? 15.122 -5.852 6.939 1.00 74.00 188 SER A N 1
ATOM 1500 C CA . SER A 1 188 ? 15.676 -6.015 8.284 1.00 74.00 188 SER A CA 1
ATOM 1501 C C . SER A 1 188 ? 16.085 -4.675 8.904 1.00 74.00 188 SER A C 1
ATOM 1503 O O . SER A 1 188 ? 15.709 -4.396 10.036 1.00 74.00 188 SER A O 1
ATOM 1505 N N . GLU A 1 189 ? 16.756 -3.805 8.142 1.00 69.56 189 GLU A N 1
ATOM 1506 C CA . GLU A 1 189 ? 17.187 -2.475 8.604 1.00 69.56 189 GLU A CA 1
ATOM 1507 C C . GLU A 1 189 ? 16.004 -1.577 9.019 1.00 69.56 189 GLU A C 1
ATOM 1509 O O . GLU A 1 189 ? 16.042 -0.913 10.050 1.00 69.56 189 GLU A O 1
ATOM 1514 N N . VAL A 1 190 ? 14.906 -1.591 8.258 1.00 66.62 190 VAL A N 1
ATOM 1515 C CA . VAL A 1 190 ? 13.718 -0.766 8.553 1.00 66.62 190 VAL A CA 1
ATOM 1516 C C . VAL A 1 190 ? 12.863 -1.355 9.682 1.00 66.62 190 VAL A C 1
ATOM 1518 O O . VAL A 1 190 ? 12.137 -0.619 10.350 1.00 66.62 190 VAL A O 1
ATOM 1521 N N . LEU A 1 191 ? 12.931 -2.667 9.923 1.00 62.69 191 LEU A N 1
ATOM 1522 C CA . LEU A 1 191 ? 12.273 -3.302 11.070 1.00 62.69 191 LEU A CA 1
ATOM 1523 C C . LEU A 1 191 ? 12.987 -3.014 12.403 1.00 62.69 191 LEU A C 1
ATOM 1525 O O . LEU A 1 191 ? 12.357 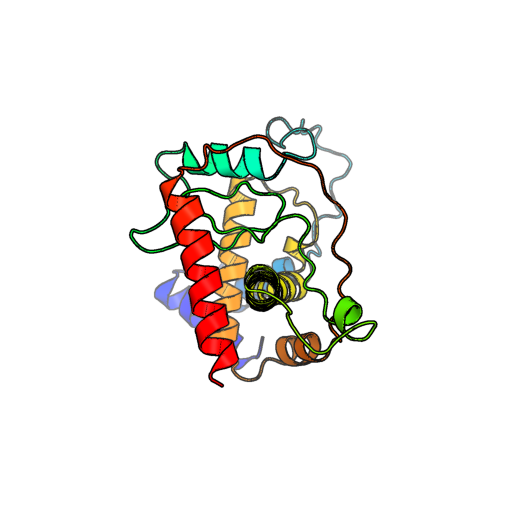-3.156 13.452 1.00 62.69 191 LEU A O 1
ATOM 1529 N N . GLU A 1 192 ? 14.255 -2.596 12.367 1.00 52.56 192 GLU A N 1
ATOM 1530 C CA . GLU A 1 192 ? 15.063 -2.261 13.546 1.00 52.56 192 GLU A CA 1
ATOM 1531 C C . GLU A 1 192 ? 14.907 -0.797 14.013 1.00 52.56 192 GLU A C 1
ATOM 1533 O O . GLU A 1 192 ? 15.277 -0.480 15.147 1.00 52.56 192 GLU A O 1
ATOM 1538 N N . GLU A 1 193 ? 14.309 0.101 13.214 1.00 45.53 193 GLU A N 1
ATOM 1539 C CA . GLU A 1 193 ? 14.073 1.484 13.651 1.00 45.53 193 GLU A CA 1
ATOM 1540 C C . GLU A 1 193 ? 12.926 1.586 14.684 1.00 45.53 193 GLU A C 1
ATOM 1542 O O . GLU A 1 193 ? 11.807 1.111 14.448 1.00 45.53 193 GLU A O 1
ATOM 1547 N N . PRO A 1 194 ? 13.150 2.237 15.844 1.00 41.34 194 PRO A N 1
ATOM 1548 C CA . PRO A 1 194 ? 12.135 2.359 16.877 1.00 41.34 194 PRO A CA 1
ATOM 1549 C C . PRO A 1 194 ? 10.998 3.280 16.423 1.00 41.34 194 PRO A C 1
ATOM 1551 O O . PRO A 1 194 ? 11.203 4.386 15.926 1.00 41.34 194 PRO A O 1
ATOM 1554 N N . ASN A 1 195 ? 9.776 2.813 16.672 1.00 45.00 195 ASN A N 1
ATOM 1555 C CA . ASN A 1 195 ? 8.497 3.443 16.362 1.00 45.00 195 ASN A CA 1
ATOM 1556 C C . ASN A 1 195 ? 8.339 4.819 17.050 1.00 45.00 195 ASN A C 1
ATOM 1558 O O . ASN A 1 195 ? 7.688 4.936 18.092 1.00 45.00 195 ASN A O 1
ATOM 1562 N N . ASN A 1 196 ? 8.949 5.876 16.507 1.00 37.19 196 ASN A N 1
ATOM 1563 C CA . ASN A 1 196 ? 8.805 7.227 17.042 1.00 37.19 196 ASN A CA 1
ATOM 1564 C C . ASN A 1 196 ? 7.623 7.925 16.357 1.00 37.19 196 ASN A C 1
ATOM 1566 O O . ASN A 1 196 ? 7.760 8.625 15.356 1.00 37.19 196 ASN A O 1
ATOM 1570 N N . GLY A 1 197 ? 6.434 7.656 16.902 1.00 39.72 197 GLY A N 1
ATOM 1571 C CA . GLY A 1 197 ? 5.144 8.124 16.402 1.00 39.72 197 GLY A CA 1
ATOM 1572 C C . GLY A 1 197 ? 4.963 9.639 16.444 1.00 39.72 197 GLY A C 1
ATOM 1573 O O . GLY A 1 197 ? 4.335 10.157 17.362 1.00 39.72 197 GLY A O 1
ATOM 1574 N N . ASN A 1 198 ? 5.437 10.323 15.407 1.00 37.25 198 ASN A N 1
ATOM 1575 C CA . ASN A 1 198 ? 5.074 11.704 15.114 1.00 37.25 198 ASN A CA 1
ATOM 1576 C C . ASN A 1 198 ? 4.327 11.754 13.774 1.00 37.25 198 ASN A C 1
ATOM 1578 O O . ASN A 1 198 ? 4.919 11.992 12.724 1.00 37.25 198 ASN A O 1
ATOM 1582 N N . GLY A 1 199 ? 3.015 11.517 13.821 1.00 31.86 199 GLY A N 1
ATOM 1583 C CA . GLY A 1 199 ? 2.106 11.870 12.730 1.00 31.86 199 GLY A CA 1
ATOM 1584 C C . GLY A 1 199 ? 1.678 13.341 12.858 1.00 31.86 199 GLY A C 1
ATOM 1585 O O . GLY A 1 199 ? 1.342 13.760 13.968 1.00 31.86 199 GLY A O 1
ATOM 1586 N N . PRO A 1 200 ? 1.713 14.147 11.781 1.00 29.78 200 PRO A N 1
ATOM 1587 C CA . PRO A 1 200 ? 1.328 15.554 11.826 1.00 29.78 200 PRO A CA 1
ATOM 1588 C C . PRO A 1 200 ? -0.193 15.746 11.943 1.00 29.78 200 PRO A C 1
ATOM 1590 O O . PRO A 1 200 ? -0.995 14.891 11.569 1.00 29.78 200 PRO A O 1
ATOM 1593 N N . ASN A 1 201 ? -0.563 16.904 12.489 1.00 26.88 201 ASN A N 1
ATOM 1594 C CA . ASN A 1 201 ? -1.918 17.349 12.800 1.00 26.88 201 ASN A CA 1
ATOM 1595 C C . ASN A 1 201 ? -2.642 17.909 11.548 1.00 26.88 201 ASN A C 1
ATOM 1597 O O . ASN A 1 201 ? -2.211 18.917 11.004 1.00 26.88 201 ASN A O 1
ATOM 1601 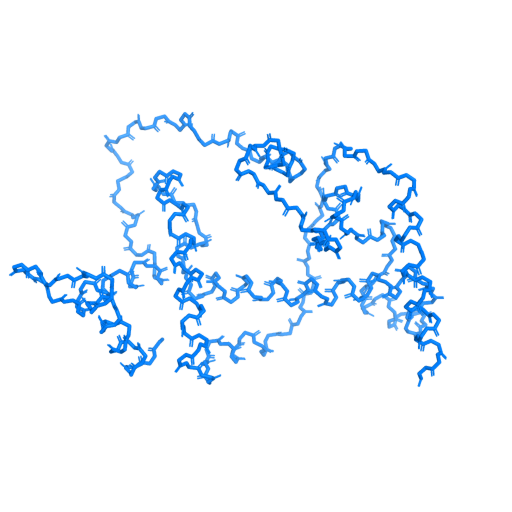N N . ILE A 1 202 ? -3.676 17.172 11.119 1.00 35.81 202 ILE A N 1
ATOM 1602 C CA . ILE A 1 202 ? -4.978 17.484 10.473 1.00 35.81 202 ILE A CA 1
ATOM 1603 C C . ILE A 1 202 ? -5.147 18.745 9.591 1.00 35.81 202 ILE A C 1
ATOM 1605 O O . ILE A 1 202 ? -4.926 19.860 10.044 1.00 35.81 202 ILE A O 1
ATOM 1609 N N . ASP A 1 203 ? -5.797 18.543 8.429 1.00 28.05 203 ASP A N 1
ATOM 1610 C CA . ASP A 1 203 ? -6.921 19.378 7.955 1.00 28.05 203 ASP A CA 1
ATOM 1611 C C . ASP A 1 203 ? -8.053 18.512 7.344 1.00 28.05 203 ASP A C 1
ATOM 1613 O O . ASP A 1 203 ? -7.815 17.423 6.821 1.00 28.05 203 ASP A O 1
ATOM 1617 N N . PHE A 1 204 ? -9.306 18.966 7.482 1.00 30.19 204 PHE A N 1
ATOM 1618 C CA . PHE A 1 204 ? -10.543 18.172 7.349 1.00 30.19 204 PHE A CA 1
ATOM 1619 C C . PHE A 1 204 ? -11.165 18.142 5.939 1.00 30.19 204 PHE A C 1
ATOM 1621 O O . PHE A 1 204 ? -11.166 19.142 5.223 1.00 30.19 204 PHE A O 1
ATOM 1628 N N . VAL A 1 205 ? -11.866 17.044 5.606 1.00 33.12 205 VAL A N 1
ATOM 1629 C CA . VAL A 1 205 ? -12.875 17.010 4.526 1.00 33.12 205 VAL A CA 1
ATOM 1630 C C . VAL A 1 205 ? -14.256 16.627 5.053 1.00 33.12 205 VAL A C 1
ATOM 1632 O O . VAL A 1 205 ? -14.418 15.688 5.832 1.00 33.12 205 VAL A O 1
ATOM 1635 N N . SER A 1 206 ? -15.258 17.371 4.585 1.00 33.38 206 SER A N 1
ATOM 1636 C CA . SER A 1 206 ? -16.681 17.213 4.863 1.00 33.38 206 SER A CA 1
ATOM 1637 C C . SER A 1 206 ? -17.299 15.994 4.169 1.00 33.38 206 SER A C 1
ATOM 1639 O O . SER A 1 206 ? -17.176 15.826 2.955 1.00 33.38 206 SER A O 1
ATOM 1641 N N . SER A 1 207 ? -17.969 15.190 5.000 1.00 35.31 207 SER A N 1
ATOM 1642 C CA . SER A 1 207 ? -19.046 14.219 4.745 1.00 35.31 207 SER A CA 1
ATOM 1643 C C . SER A 1 207 ? -18.995 13.374 3.463 1.00 35.31 207 SER A C 1
ATOM 1645 O O . SER A 1 207 ? -19.297 13.829 2.358 1.00 35.31 207 SER A O 1
ATOM 1647 N N . ILE A 1 208 ? -18.743 12.081 3.671 1.00 46.59 208 ILE A N 1
ATOM 1648 C CA . ILE A 1 208 ? -19.497 11.002 3.021 1.00 46.59 208 ILE A CA 1
ATOM 1649 C C . ILE A 1 208 ? -20.624 10.662 4.003 1.00 46.59 208 ILE A C 1
ATOM 1651 O O . ILE A 1 208 ? -20.387 10.653 5.212 1.00 46.59 208 ILE A O 1
ATOM 1655 N N . GLU A 1 209 ? -21.851 10.483 3.522 1.00 50.47 209 GLU A N 1
ATOM 1656 C CA . GLU A 1 209 ? -22.993 10.181 4.387 1.00 50.47 209 GLU A CA 1
ATOM 1657 C C . GLU A 1 209 ? -22.750 8.866 5.145 1.00 50.47 209 GLU A C 1
ATOM 1659 O O . GLU A 1 209 ? -22.722 7.779 4.572 1.00 50.47 209 GLU A O 1
ATOM 1664 N N . THR A 1 210 ? -22.533 8.968 6.457 1.00 55.25 210 THR A N 1
ATOM 1665 C CA . THR A 1 210 ? -22.514 7.816 7.360 1.00 55.25 210 THR A CA 1
ATOM 1666 C C . THR A 1 210 ? -23.913 7.217 7.402 1.00 55.25 210 THR A C 1
ATOM 1668 O O . THR A 1 210 ? -24.841 7.864 7.894 1.00 55.25 210 THR A O 1
ATOM 1671 N N . THR A 1 211 ? -24.085 5.976 6.956 1.00 67.44 211 THR A N 1
ATOM 1672 C CA . THR A 1 211 ? -25.331 5.259 7.234 1.00 67.44 211 THR A CA 1
ATOM 1673 C C . THR A 1 211 ? -25.364 4.894 8.720 1.00 67.44 211 THR A C 1
ATOM 1675 O O . THR A 1 211 ? -24.351 4.508 9.312 1.00 67.44 211 THR A O 1
ATOM 1678 N N . THR A 1 212 ? -26.531 5.011 9.355 1.00 75.12 212 THR A N 1
ATOM 1679 C CA . THR A 1 212 ? -26.729 4.589 10.755 1.00 75.12 212 THR A CA 1
ATOM 1680 C C . THR A 1 212 ? -26.338 3.124 10.964 1.00 75.12 212 THR A C 1
ATOM 1682 O O . THR A 1 212 ? -25.791 2.774 12.009 1.00 75.12 212 THR A O 1
ATOM 1685 N N . ALA A 1 213 ? -26.544 2.289 9.941 1.00 84.50 213 ALA A N 1
ATOM 1686 C CA . ALA A 1 213 ? -26.151 0.886 9.924 1.00 84.50 213 ALA A CA 1
ATOM 1687 C C . ALA A 1 213 ? -24.629 0.690 10.025 1.00 84.50 213 ALA A C 1
ATOM 1689 O O . ALA A 1 213 ? -24.182 -0.127 10.829 1.00 84.50 213 ALA A O 1
ATOM 1690 N N . TRP A 1 214 ? -23.828 1.454 9.271 1.00 87.94 214 TRP A N 1
ATOM 1691 C CA . TRP A 1 214 ? -22.367 1.342 9.324 1.00 87.94 214 TRP A CA 1
ATOM 1692 C C . TRP A 1 214 ? -21.809 1.763 10.683 1.00 87.94 214 TRP A C 1
ATOM 1694 O O . TRP A 1 214 ? -20.946 1.092 11.247 1.00 87.94 214 TRP A O 1
ATOM 1704 N N . THR A 1 215 ? -22.349 2.842 11.252 1.00 86.62 215 THR A N 1
ATOM 1705 C CA . THR A 1 215 ? -21.980 3.288 12.600 1.00 86.62 215 THR A CA 1
ATOM 1706 C C . THR A 1 215 ? -22.323 2.228 13.646 1.00 86.62 215 THR A C 1
ATOM 1708 O O . THR A 1 215 ? -21.480 1.904 14.475 1.00 86.62 215 THR A O 1
ATOM 1711 N N . ALA A 1 216 ? -23.519 1.632 13.588 1.00 90.12 216 ALA A N 1
ATOM 1712 C CA . ALA A 1 216 ? -23.901 0.560 14.507 1.00 90.12 216 ALA A CA 1
ATOM 1713 C C . ALA A 1 216 ? -23.008 -0.683 14.353 1.00 90.12 216 ALA A C 1
ATOM 1715 O O . ALA A 1 216 ? -22.604 -1.283 15.347 1.00 90.12 216 ALA A O 1
ATOM 1716 N N . TRP A 1 217 ? -22.663 -1.057 13.118 1.00 92.56 217 TRP A N 1
ATOM 1717 C CA . TRP A 1 217 ? -21.726 -2.147 12.852 1.00 92.56 217 TRP A CA 1
ATOM 1718 C C . TRP A 1 217 ? -20.339 -1.870 13.450 1.00 92.56 217 TRP A C 1
ATOM 1720 O O . TRP A 1 217 ? -19.783 -2.745 14.112 1.00 92.56 217 TRP A O 1
ATOM 1730 N N . HIS A 1 218 ? -19.819 -0.650 13.295 1.00 92.25 218 HIS A N 1
ATOM 1731 C CA . HIS A 1 218 ? -18.542 -0.227 13.873 1.00 92.25 218 HIS A CA 1
ATOM 1732 C C . HIS A 1 218 ? -18.539 -0.318 15.411 1.00 92.25 218 HIS A C 1
ATOM 1734 O O . HIS A 1 218 ? -17.608 -0.880 15.986 1.00 92.25 218 HIS A O 1
ATOM 1740 N N . GLU A 1 219 ? -19.602 0.152 16.075 1.00 93.50 219 GLU A N 1
ATOM 1741 C CA . GLU A 1 219 ? -19.736 0.044 17.537 1.00 93.50 219 GLU A CA 1
ATOM 1742 C C . GLU A 1 219 ? -19.808 -1.413 18.009 1.00 93.50 219 GLU A C 1
ATOM 1744 O O . GLU A 1 219 ? -19.137 -1.787 18.972 1.00 93.50 219 GLU A O 1
ATOM 1749 N N . ASN A 1 220 ? -20.565 -2.260 17.306 1.00 94.94 220 ASN A N 1
ATOM 1750 C CA . ASN A 1 220 ? -20.645 -3.687 17.620 1.00 94.94 220 ASN A CA 1
ATOM 1751 C C . ASN A 1 220 ? -19.296 -4.393 17.426 1.00 94.94 220 ASN A C 1
ATOM 1753 O O . ASN A 1 220 ? -18.913 -5.220 18.251 1.00 94.94 220 ASN A O 1
ATOM 1757 N N . LEU A 1 221 ? -18.551 -4.050 16.369 1.00 94.38 221 LEU A N 1
ATOM 1758 C CA . LEU A 1 221 ? -17.205 -4.572 16.134 1.00 94.38 221 LEU A CA 1
ATOM 1759 C C . LEU A 1 221 ? -16.273 -4.230 17.305 1.00 94.38 221 LEU A C 1
ATOM 1761 O O . LEU A 1 221 ? -15.620 -5.123 17.844 1.00 94.38 221 LEU A O 1
ATOM 1765 N N . ALA A 1 222 ? -16.248 -2.966 17.737 1.00 95.12 222 ALA A N 1
ATOM 1766 C CA . ALA A 1 222 ? -15.432 -2.535 18.869 1.00 95.12 222 ALA A CA 1
ATOM 1767 C C . ALA A 1 222 ? -15.837 -3.241 20.176 1.00 95.12 222 ALA A C 1
ATOM 1769 O O . ALA A 1 222 ? -14.970 -3.696 20.926 1.00 95.12 222 ALA A O 1
ATOM 1770 N N . ALA A 1 223 ? -17.141 -3.372 20.438 1.00 96.00 223 ALA A N 1
ATOM 1771 C CA . ALA A 1 223 ? -17.658 -4.062 21.618 1.00 96.00 223 ALA A CA 1
ATOM 1772 C C . ALA A 1 223 ? -17.262 -5.547 21.642 1.00 96.00 223 ALA A C 1
ATOM 1774 O O . ALA A 1 223 ? -16.769 -6.029 22.662 1.00 96.00 223 ALA A O 1
ATOM 1775 N N . ASN A 1 224 ? -17.398 -6.249 20.513 1.00 95.62 224 ASN A N 1
ATOM 1776 C CA . ASN A 1 224 ? -17.008 -7.654 20.385 1.00 95.62 224 ASN A CA 1
ATOM 1777 C C . ASN A 1 224 ? -15.503 -7.841 20.616 1.00 95.62 224 ASN A C 1
ATOM 1779 O O . ASN A 1 224 ? -15.102 -8.697 21.402 1.00 95.62 224 ASN A O 1
ATOM 1783 N N . MET A 1 225 ? -14.669 -6.991 20.004 1.00 94.38 225 MET A N 1
ATOM 1784 C CA . MET A 1 225 ? -13.215 -7.016 20.212 1.00 94.38 225 MET A CA 1
ATOM 1785 C C . MET A 1 225 ? -12.839 -6.820 21.686 1.00 94.38 225 MET A C 1
ATOM 1787 O O . MET A 1 225 ? -11.889 -7.435 22.170 1.00 94.38 225 MET A O 1
ATOM 1791 N N . TYR A 1 226 ? -13.568 -5.959 22.398 1.00 94.06 226 TYR A N 1
ATOM 1792 C CA . TYR A 1 226 ? -13.334 -5.691 23.814 1.00 94.06 226 TYR A CA 1
ATOM 1793 C C . TYR A 1 226 ? -13.776 -6.839 24.714 1.00 94.06 226 TYR A C 1
ATOM 1795 O O . TYR A 1 226 ? -13.028 -7.223 25.610 1.00 94.06 226 TYR A O 1
ATOM 1803 N N . ALA A 1 227 ? -14.939 -7.432 24.439 1.00 94.00 227 ALA A N 1
ATOM 1804 C CA . ALA A 1 227 ? -15.401 -8.623 25.140 1.00 94.00 227 ALA A CA 1
ATOM 1805 C C . ALA A 1 227 ? -14.396 -9.776 24.987 1.00 94.00 227 ALA A C 1
ATOM 1807 O O . ALA A 1 227 ? -13.971 -10.354 25.983 1.00 94.00 227 ALA A O 1
ATOM 1808 N N . GLU A 1 228 ? -13.929 -10.050 23.764 1.00 93.56 228 GLU A N 1
ATOM 1809 C CA . GLU A 1 228 ? -12.888 -11.058 23.523 1.00 93.56 228 GLU A CA 1
ATOM 1810 C C . GLU A 1 228 ? -11.582 -10.758 24.263 1.00 93.56 228 GLU A C 1
ATOM 1812 O O . GLU A 1 228 ? -10.904 -11.680 24.706 1.00 93.56 228 GLU A O 1
ATOM 1817 N N . TRP A 1 229 ? -11.200 -9.485 24.377 1.00 89.69 229 TRP A N 1
ATOM 1818 C CA . TRP A 1 229 ? -9.972 -9.086 25.060 1.00 89.69 229 TRP A CA 1
ATOM 1819 C C . TRP A 1 229 ? -10.047 -9.278 26.577 1.00 89.69 229 TRP A C 1
ATOM 1821 O O . TRP A 1 229 ? -9.063 -9.713 27.161 1.00 89.69 229 TRP A O 1
ATOM 1831 N N . LEU A 1 230 ? -11.202 -9.019 27.199 1.00 89.25 230 LEU A N 1
ATOM 1832 C CA . LEU A 1 230 ? -11.415 -9.248 28.634 1.00 89.25 230 LEU A CA 1
ATOM 1833 C C . LEU A 1 230 ? -11.383 -10.735 29.028 1.00 89.25 230 LEU A C 1
ATOM 1835 O O . LEU A 1 230 ? -11.201 -11.050 30.201 1.00 89.25 230 LEU A O 1
ATOM 1839 N N . HIS A 1 231 ? -11.586 -11.641 28.068 1.00 84.62 231 HIS A N 1
ATOM 1840 C CA . HIS A 1 231 ? -11.593 -13.090 28.284 1.00 84.62 231 HIS A CA 1
ATOM 1841 C C . HIS A 1 231 ? -10.256 -13.786 27.958 1.00 84.62 231 HIS A C 1
ATOM 1843 O O . HIS A 1 231 ? -10.198 -15.015 28.007 1.00 84.62 231 HIS A O 1
ATOM 1849 N N . ARG A 1 232 ? -9.203 -13.034 27.610 1.00 72.56 232 ARG A N 1
ATOM 1850 C CA . ARG A 1 232 ? -7.841 -13.544 27.366 1.00 72.56 232 ARG A CA 1
ATOM 1851 C C . ARG A 1 232 ? -6.951 -13.352 28.583 1.00 72.56 232 ARG A C 1
ATOM 1853 O O . ARG A 1 232 ? -6.098 -14.240 28.791 1.00 72.56 232 ARG A O 1
#

pLDDT: mean 78.24, std 18.87, range [26.88, 97.12]

Secondary structure (DSSP, 8-state):
--HHHHHHHHHHHHHTS-----SS--HHHHHHHHHHHHHH-TT-SS-SSS-----TTS-SS---HHHHHHHHHHSTTS--PPTT--EE--TTSPPBTTEE-PPTT----HHHHTTTSSS--SHHHHHHHHHHHHHHHHHHHHHHHHHH-GGGGS---S-HHHHHHHHHHHHHHHHHHHHH-SS-HHHHHHHSS------------------HHHHHHHHHHHHHHHHHHHT-